Protein AF-A0A4P6DBM5-F1 (afdb_monomer)

pLDDT: mean 76.34, std 21.5, range [40.16, 98.5]

Radius of gyration: 20.83 Å; Cα contacts (8 Å, |Δi|>4): 279; chains: 1; bounding box: 65×44×56 Å

Foldseek 3Di:
DDDPPPPPPPPPPDPFDQFWFKWWKKKKWWFDPDDPDPDDPPDRQIFIKIKTQTPVRWIWIWWFDDDPQATAIDIDRDDPDFPDPVVVVVVVVVVPDPDDDDPDDDDDDDPPPHTGMWMFTFDMDGGTSNQLVVLRVPQPLGGPGDDSPANHGLVSVLSSLVSRHPRSNVRSVCRVVRDTDDPVVVVVSVVVVVVVVVVVVVVVVPPPD

Organism: Rhodnius prolixus (NCBI:txid13249)

Solvent-accessible surface area (backbone atoms only — not comparable to full-atom values): 12749 Å² total; per-residue (Å²): 138,82,81,78,79,78,78,76,66,80,72,75,69,60,98,58,36,82,60,68,38,57,22,44,31,33,43,37,36,31,60,57,93,77,73,91,60,87,88,68,95,79,74,85,57,52,47,37,35,42,36,34,38,32,86,85,71,49,42,41,27,43,32,39,41,83,51,95,64,16,22,41,65,44,78,44,66,54,81,79,88,76,84,68,61,70,71,55,55,55,59,62,61,55,78,76,55,91,82,78,92,74,82,88,75,86,72,83,83,73,82,88,80,64,76,66,72,44,46,23,66,59,55,72,45,77,47,20,64,37,58,54,51,49,40,52,72,66,35,91,57,56,74,37,66,51,30,94,89,74,44,33,25,50,54,38,46,48,51,38,30,45,72,74,32,70,64,48,27,51,38,65,76,42,38,82,79,67,38,71,58,55,69,68,59,56,49,51,66,50,52,57,56,54,59,61,59,54,57,62,64,57,62,70,71,68,77,78,124

Structure (mmCIF, N/CA/C/O backbone):
data_AF-A0A4P6DBM5-F1
#
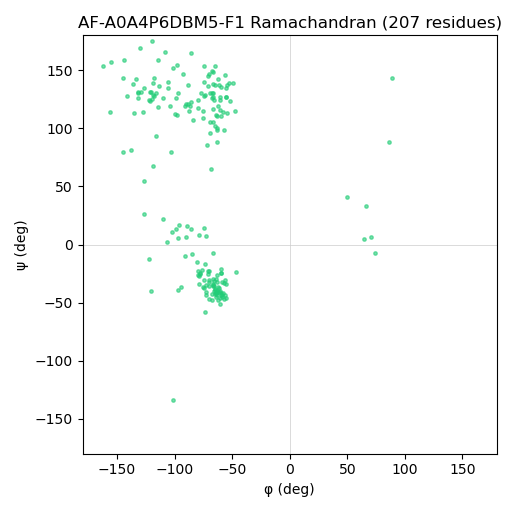_entry.id   AF-A0A4P6DBM5-F1
#
loop_
_atom_site.group_PDB
_atom_site.id
_atom_site.type_symbol
_atom_site.label_atom_id
_atom_site.label_alt_id
_atom_site.label_comp_id
_atom_site.label_asym_id
_atom_site.label_entity_id
_atom_site.label_seq_id
_atom_site.pdbx_PDB_ins_code
_atom_site.Cartn_x
_atom_site.Cartn_y
_atom_site.Cartn_z
_atom_site.occupancy
_atom_site.B_iso_or_equiv
_atom_site.auth_seq_id
_atom_site.auth_comp_id
_atom_site.auth_asym_id
_atom_site.auth_atom_id
_atom_site.pdbx_PDB_model_num
ATOM 1 N N . MET A 1 1 ? -35.515 -12.458 38.613 1.00 41.62 1 MET A N 1
ATOM 2 C CA . MET A 1 1 ? -35.296 -12.748 37.180 1.00 41.62 1 MET A CA 1
ATOM 3 C C . MET A 1 1 ? -34.217 -11.790 36.709 1.00 41.62 1 MET A C 1
ATOM 5 O O . MET A 1 1 ? -34.514 -10.625 36.487 1.00 41.62 1 MET A O 1
ATOM 9 N N . SER A 1 2 ? -32.959 -12.231 36.717 1.00 42.72 2 SER A N 1
ATOM 10 C CA . SER A 1 2 ? -31.818 -11.386 36.351 1.00 42.72 2 SER A CA 1
ATOM 11 C C . SER A 1 2 ? -31.589 -11.470 34.849 1.00 42.72 2 SER A C 1
ATOM 13 O O . SER A 1 2 ? -31.383 -12.556 34.312 1.00 42.72 2 SER A O 1
ATOM 15 N N . SER A 1 3 ? -31.665 -10.315 34.192 1.00 49.78 3 SER A N 1
ATOM 16 C CA . SER A 1 3 ? -31.322 -10.122 32.786 1.00 49.78 3 SER A CA 1
ATOM 17 C C . SER A 1 3 ? -29.831 -10.391 32.604 1.00 49.78 3 SER A C 1
ATOM 19 O O . SER A 1 3 ? -29.002 -9.642 33.119 1.00 49.78 3 SER A O 1
ATOM 21 N N . ALA A 1 4 ? -29.489 -11.472 31.905 1.00 43.19 4 ALA A N 1
ATOM 22 C CA . ALA A 1 4 ? -28.119 -11.731 31.498 1.00 43.19 4 ALA A CA 1
ATOM 23 C C . ALA A 1 4 ? -27.709 -10.664 30.476 1.00 43.19 4 ALA A C 1
ATOM 25 O O . ALA A 1 4 ? -28.313 -10.536 29.411 1.00 43.19 4 ALA A O 1
ATOM 26 N N . SER A 1 5 ? -26.709 -9.871 30.854 1.00 45.72 5 SER A N 1
ATOM 27 C CA . SER A 1 5 ? -26.026 -8.930 29.979 1.00 45.72 5 SER A CA 1
ATOM 28 C C . SER A 1 5 ? -25.448 -9.708 28.800 1.00 45.72 5 SER A C 1
ATOM 30 O O . SER A 1 5 ? -24.592 -10.575 28.978 1.00 45.72 5 SER A O 1
ATOM 32 N N . SER A 1 6 ? -25.969 -9.437 27.605 1.00 46.69 6 SER A N 1
ATOM 33 C CA . SER A 1 6 ? -25.393 -9.897 26.348 1.00 46.69 6 SER A CA 1
ATOM 34 C C . SER A 1 6 ? -24.015 -9.262 26.223 1.00 46.69 6 SER A C 1
ATOM 36 O O . SER A 1 6 ? -23.903 -8.098 25.843 1.00 46.69 6 SER A O 1
ATOM 38 N N . CYS A 1 7 ? -22.971 -10.013 26.566 1.00 40.59 7 CYS A N 1
ATOM 39 C CA . CYS A 1 7 ? -21.601 -9.673 26.220 1.00 40.59 7 CYS A CA 1
ATOM 40 C C . CYS A 1 7 ? -21.530 -9.547 24.694 1.00 40.59 7 CYS A C 1
ATOM 42 O O . CYS A 1 7 ? -21.476 -10.546 23.977 1.00 40.59 7 CYS A O 1
ATOM 44 N N . CYS A 1 8 ? -21.597 -8.312 24.198 1.00 42.78 8 CYS A N 1
ATOM 45 C CA . CYS A 1 8 ? -21.250 -7.969 22.832 1.00 42.78 8 CYS A CA 1
ATOM 46 C C . CYS A 1 8 ? -19.765 -8.276 22.659 1.00 42.78 8 CYS A C 1
ATOM 48 O O . CYS A 1 8 ? -18.919 -7.415 22.878 1.00 42.78 8 CYS A O 1
ATOM 50 N N . PHE A 1 9 ? -19.444 -9.513 22.287 1.00 44.31 9 PHE A N 1
ATOM 51 C CA . PHE A 1 9 ? -18.189 -9.763 21.603 1.00 44.31 9 PHE A CA 1
ATOM 52 C C . PHE A 1 9 ? -18.189 -8.846 20.377 1.00 44.31 9 PHE A C 1
ATOM 54 O O . PHE A 1 9 ? -19.189 -8.860 19.643 1.00 44.31 9 PHE A O 1
ATOM 61 N N . PRO A 1 10 ? -17.151 -8.017 20.164 1.00 46.62 10 PRO A N 1
ATOM 62 C CA . PRO A 1 10 ? -17.015 -7.316 18.903 1.00 46.62 10 PRO A CA 1
ATOM 63 C C . PRO A 1 10 ? -17.064 -8.394 17.828 1.00 46.62 10 PRO A C 1
ATOM 65 O O . PRO A 1 10 ? -16.244 -9.311 17.791 1.00 46.62 10 PRO A O 1
ATOM 68 N N . LYS A 1 11 ? -18.134 -8.363 17.035 1.00 51.28 11 LYS A N 1
ATOM 69 C CA . LYS A 1 11 ? -18.301 -9.256 15.899 1.00 51.28 11 LYS A CA 1
ATOM 70 C C . LYS A 1 11 ? -17.145 -8.883 14.987 1.00 51.28 11 LYS A C 1
ATOM 72 O O . LYS A 1 11 ? -17.220 -7.831 14.359 1.00 51.28 11 LYS A O 1
ATOM 77 N N . VAL A 1 12 ? -16.073 -9.679 15.000 1.00 50.78 12 VAL A N 1
ATOM 78 C CA . VAL A 1 12 ? -14.962 -9.524 14.061 1.00 50.78 12 VAL A CA 1
ATOM 79 C C . VAL A 1 12 ? -15.619 -9.391 12.690 1.00 50.78 12 VAL A C 1
ATOM 81 O O . VAL A 1 12 ? -16.371 -10.302 12.308 1.00 50.78 12 VAL A O 1
ATOM 84 N N . PRO A 1 13 ? -15.493 -8.234 12.018 1.00 54.97 13 PRO A N 1
ATOM 85 C CA . PRO A 1 13 ? -16.189 -8.024 10.767 1.00 54.97 13 PRO A CA 1
ATOM 86 C C . PRO A 1 13 ? -15.808 -9.131 9.790 1.00 54.97 13 PRO A C 1
ATOM 88 O O . PRO A 1 13 ? -14.694 -9.660 9.830 1.00 54.97 13 PRO A O 1
ATOM 91 N N . ILE A 1 14 ? -16.763 -9.524 8.947 1.00 61.91 14 ILE A N 1
ATOM 92 C CA . ILE A 1 14 ? -16.546 -10.553 7.929 1.00 61.91 14 ILE A CA 1
ATOM 93 C C . ILE A 1 14 ? -15.257 -10.215 7.164 1.00 61.91 14 ILE A C 1
ATOM 95 O O . ILE A 1 14 ? -14.986 -9.057 6.871 1.00 61.91 14 ILE A O 1
ATOM 99 N N . GLU A 1 15 ? -14.463 -11.246 6.880 1.00 65.50 15 GLU A N 1
ATOM 100 C CA . GLU A 1 15 ? -13.050 -11.224 6.472 1.00 65.50 15 GLU A CA 1
ATOM 101 C C . GLU A 1 15 ? -12.660 -10.213 5.372 1.00 65.50 15 GLU A C 1
ATOM 103 O O . GLU A 1 15 ? -11.515 -9.755 5.314 1.00 65.50 15 GLU A O 1
ATOM 108 N N . TYR A 1 16 ? -13.620 -9.810 4.552 1.00 66.12 16 TYR A N 1
ATOM 109 C CA . TYR A 1 16 ? -13.569 -8.654 3.672 1.00 66.12 16 TYR A CA 1
ATOM 110 C C . TYR A 1 16 ? -14.974 -8.079 3.631 1.00 66.12 16 TYR A C 1
ATOM 112 O O . TYR A 1 16 ? -15.766 -8.391 2.743 1.00 66.12 16 TYR A O 1
ATOM 120 N N . ASP A 1 17 ? -15.335 -7.324 4.661 1.00 78.19 17 ASP A N 1
ATOM 121 C CA . ASP A 1 17 ? -16.582 -6.590 4.615 1.00 78.19 17 ASP A CA 1
ATOM 122 C C . ASP A 1 17 ? -16.513 -5.531 3.499 1.00 78.19 17 ASP A C 1
ATOM 124 O O . ASP A 1 17 ? -15.440 -5.100 3.056 1.00 78.19 17 ASP A O 1
ATOM 128 N N . GLY A 1 18 ? -17.684 -5.175 2.979 1.00 85.00 18 GLY A N 1
ATOM 129 C CA . GLY A 1 18 ? -17.841 -4.064 2.043 1.00 85.00 18 GLY A CA 1
ATOM 130 C C . GLY A 1 18 ? -18.105 -2.743 2.761 1.00 85.00 18 GLY A C 1
ATOM 131 O O . GLY A 1 18 ? -18.625 -1.818 2.147 1.00 85.00 18 GLY A O 1
ATOM 132 N N . THR A 1 19 ? -17.843 -2.664 4.068 1.00 89.94 19 THR A N 1
ATOM 133 C CA . THR A 1 19 ? -18.168 -1.484 4.864 1.00 89.94 19 THR A CA 1
ATOM 134 C C . THR A 1 19 ? -17.003 -0.510 4.785 1.00 89.94 19 THR A C 1
ATOM 136 O O . THR A 1 19 ? -15.908 -0.799 5.272 1.00 89.94 19 THR A O 1
ATOM 139 N N . GLY A 1 20 ? -17.244 0.654 4.183 1.00 92.75 20 GLY A N 1
ATOM 140 C CA . GLY A 1 20 ? -16.298 1.766 4.199 1.00 92.75 20 GLY A CA 1
ATOM 141 C C . GLY A 1 20 ? -16.032 2.219 5.632 1.00 92.75 20 GLY A C 1
ATOM 142 O O . GLY A 1 20 ? -16.966 2.437 6.406 1.00 92.75 20 GLY A O 1
ATOM 143 N N . ARG A 1 21 ? -14.756 2.290 6.008 1.00 94.31 21 ARG A N 1
ATOM 144 C CA . ARG A 1 21 ? -14.300 2.717 7.334 1.00 94.31 21 ARG A CA 1
ATOM 145 C C . ARG A 1 21 ? -13.014 3.509 7.191 1.00 94.31 21 ARG A C 1
ATOM 147 O O . ARG A 1 21 ? -12.311 3.394 6.189 1.00 94.31 21 ARG A O 1
ATOM 154 N N . ASN A 1 22 ? -12.701 4.327 8.185 1.00 96.62 22 ASN A N 1
ATOM 155 C CA . ASN A 1 22 ? -11.468 5.096 8.153 1.00 96.62 22 ASN A CA 1
ATOM 156 C C . ASN A 1 22 ? -10.257 4.155 8.261 1.00 96.62 22 ASN A C 1
ATOM 158 O O . ASN A 1 22 ? -10.171 3.338 9.181 1.00 96.62 22 ASN A O 1
ATOM 162 N N . ALA A 1 23 ? -9.338 4.275 7.308 1.00 97.25 23 ALA A N 1
ATOM 163 C CA . ALA A 1 23 ? -8.057 3.597 7.315 1.00 97.25 23 ALA A CA 1
ATOM 164 C C . ALA A 1 23 ? -6.921 4.619 7.250 1.00 97.25 23 ALA A C 1
ATOM 166 O O . ALA A 1 23 ? -6.836 5.427 6.320 1.00 97.25 23 ALA A O 1
ATOM 167 N N . GLN A 1 24 ? -6.010 4.558 8.217 1.00 97.88 24 GLN A N 1
ATOM 168 C CA . GLN A 1 24 ? -4.758 5.299 8.184 1.00 97.88 24 GLN A CA 1
ATOM 169 C C . GLN A 1 24 ? -3.761 4.574 7.279 1.00 97.88 24 GLN A C 1
ATOM 171 O O . GLN A 1 24 ? -3.434 3.407 7.501 1.00 97.88 24 GLN A O 1
ATOM 176 N N . PHE A 1 25 ? -3.230 5.282 6.282 1.00 97.88 25 PHE A N 1
ATOM 177 C CA . PHE A 1 25 ? -2.223 4.728 5.383 1.00 97.88 25 PHE A CA 1
ATOM 178 C C . PHE A 1 25 ? -0.799 5.022 5.843 1.00 97.88 25 PHE A C 1
ATOM 180 O O . PHE A 1 25 ? -0.498 6.105 6.358 1.00 97.88 25 PHE A O 1
ATOM 187 N N . TYR A 1 26 ? 0.083 4.067 5.564 1.00 97.12 26 TYR A N 1
ATOM 188 C CA . TYR A 1 26 ? 1.521 4.130 5.776 1.00 97.12 26 TYR A CA 1
ATOM 189 C C . TYR A 1 26 ? 2.256 3.622 4.533 1.00 97.12 26 TYR A C 1
ATOM 191 O O . TYR A 1 26 ? 1.840 2.645 3.907 1.00 97.12 26 TYR A O 1
ATOM 199 N N . LEU A 1 27 ? 3.379 4.256 4.195 1.00 96.94 27 LEU A N 1
ATOM 200 C CA . LEU A 1 27 ? 4.311 3.771 3.181 1.00 96.94 27 LEU A CA 1
ATOM 201 C C . LEU A 1 27 ? 5.537 3.177 3.864 1.00 96.94 27 LEU A C 1
ATOM 203 O O . LEU A 1 27 ? 6.278 3.873 4.558 1.00 96.94 27 LEU A O 1
ATOM 207 N N . TYR A 1 28 ? 5.768 1.896 3.625 1.00 94.62 28 TYR A N 1
ATOM 208 C CA . TYR A 1 28 ? 6.967 1.189 4.042 1.00 94.62 28 TYR A CA 1
ATOM 209 C C . TYR A 1 28 ? 7.935 1.157 2.867 1.00 94.62 28 TYR A C 1
ATOM 211 O O . TYR A 1 28 ? 7.563 0.794 1.750 1.00 94.62 28 TYR A O 1
ATOM 219 N N . THR A 1 29 ? 9.185 1.540 3.109 1.00 92.75 29 THR A N 1
ATOM 220 C CA . THR A 1 29 ? 10.232 1.516 2.085 1.00 92.75 29 THR A CA 1
ATOM 221 C C . THR A 1 29 ? 11.441 0.740 2.583 1.00 92.75 29 THR A C 1
ATOM 223 O O . THR A 1 29 ? 11.898 0.936 3.709 1.00 92.75 29 THR A O 1
ATOM 226 N N . LYS A 1 30 ? 11.977 -0.141 1.740 1.00 89.12 30 LYS A N 1
ATOM 227 C CA . LYS A 1 30 ? 13.164 -0.947 2.040 1.00 89.12 30 LYS A CA 1
ATOM 228 C C . LYS A 1 30 ? 14.145 -0.878 0.869 1.00 89.12 30 LYS A C 1
ATOM 230 O O . LYS A 1 30 ? 13.735 -1.173 -0.249 1.00 89.12 30 LYS A O 1
ATOM 235 N N . PRO A 1 31 ? 15.416 -0.507 1.081 1.00 85.56 31 PRO A N 1
ATOM 236 C CA . PRO A 1 31 ? 16.423 -0.573 0.024 1.00 85.56 31 PRO A CA 1
ATOM 237 C C . PRO A 1 31 ? 16.528 -1.970 -0.608 1.00 85.56 31 PRO A C 1
ATOM 239 O O . PRO A 1 31 ? 16.520 -2.982 0.101 1.00 85.56 31 PRO A O 1
ATOM 242 N N . VAL A 1 32 ? 16.644 -2.041 -1.937 1.00 81.94 32 VAL A N 1
ATOM 243 C CA . VAL A 1 32 ? 16.848 -3.303 -2.663 1.00 81.94 32 VAL A CA 1
ATOM 244 C 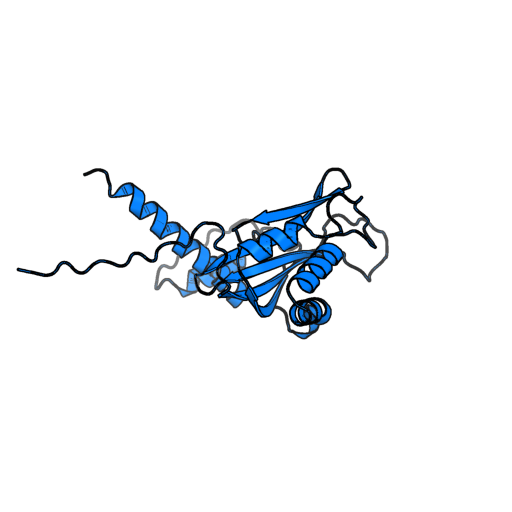C . VAL A 1 32 ? 18.338 -3.648 -2.657 1.00 81.94 32 VAL A C 1
ATOM 246 O O . VAL A 1 32 ? 19.144 -3.050 -3.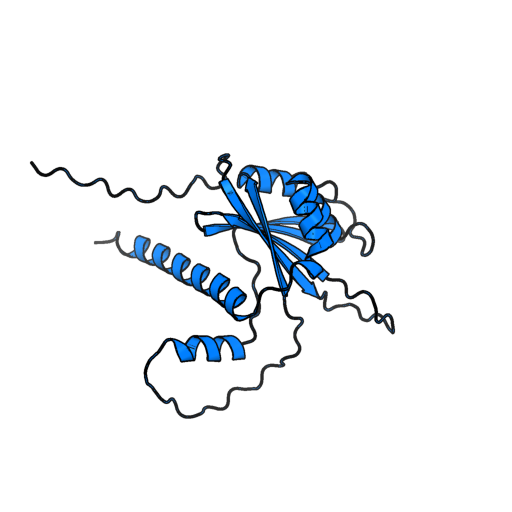360 1.00 81.94 32 VAL A O 1
ATOM 249 N N . GLN A 1 33 ? 18.707 -4.650 -1.862 1.00 65.06 33 GLN A N 1
ATOM 250 C CA . GLN A 1 33 ? 20.087 -4.936 -1.449 1.00 65.06 33 GLN A CA 1
ATOM 251 C C . GLN A 1 33 ? 21.007 -5.568 -2.521 1.00 65.06 33 GLN A C 1
ATOM 253 O O . GLN A 1 33 ? 22.067 -6.082 -2.186 1.00 65.06 33 GLN A O 1
ATOM 258 N N . ASN A 1 34 ? 20.628 -5.560 -3.801 1.00 54.41 34 ASN A N 1
ATOM 259 C CA . ASN A 1 34 ? 21.262 -6.388 -4.842 1.00 54.41 34 ASN A CA 1
ATOM 260 C C . ASN A 1 34 ? 21.754 -5.619 -6.069 1.00 54.41 34 ASN A C 1
ATOM 262 O O . ASN A 1 34 ? 21.863 -6.160 -7.170 1.00 54.41 34 ASN A O 1
ATOM 266 N N . VAL A 1 35 ? 22.069 -4.344 -5.899 1.00 51.16 35 VAL A N 1
ATOM 267 C CA . VAL A 1 35 ? 22.549 -3.527 -7.002 1.00 51.16 35 VAL A CA 1
ATOM 268 C C . VAL A 1 35 ? 24.063 -3.368 -6.870 1.00 51.16 35 VAL A C 1
ATOM 270 O O . VAL A 1 35 ? 24.560 -2.350 -6.409 1.00 51.16 35 VAL A O 1
ATOM 273 N N . VAL A 1 36 ? 24.813 -4.395 -7.297 1.00 46.84 36 VAL A N 1
ATOM 274 C CA . VAL A 1 36 ? 26.229 -4.251 -7.695 1.00 46.84 36 VAL A CA 1
ATOM 275 C C . VAL A 1 36 ? 26.254 -3.424 -8.988 1.00 46.84 36 VAL A C 1
ATOM 277 O O . VAL A 1 36 ? 26.544 -3.928 -10.068 1.00 46.84 36 VAL A O 1
ATOM 280 N N . LEU A 1 37 ? 25.837 -2.161 -8.917 1.00 47.88 37 LEU A N 1
ATOM 281 C CA . LEU A 1 37 ? 26.096 -1.191 -9.970 1.00 47.88 37 LEU A CA 1
ATOM 282 C C . LEU A 1 37 ? 27.310 -0.405 -9.515 1.00 47.88 37 LEU A C 1
ATOM 284 O O . LEU A 1 37 ? 27.259 0.339 -8.539 1.00 47.88 37 LEU A O 1
ATOM 288 N N . GLY A 1 38 ? 28.418 -0.598 -10.224 1.00 48.91 38 GLY A N 1
ATOM 289 C CA . GLY A 1 38 ? 29.532 0.324 -10.129 1.00 48.91 38 GLY A CA 1
ATOM 290 C C . GLY A 1 38 ? 29.030 1.751 -10.364 1.00 48.91 38 GLY A C 1
ATOM 291 O O . GLY A 1 38 ? 28.447 2.044 -11.404 1.00 48.91 38 GLY A O 1
ATOM 292 N N . HIS A 1 39 ? 29.283 2.618 -9.388 1.00 46.47 39 HIS A N 1
ATOM 293 C CA . HIS A 1 39 ? 29.448 4.063 -9.563 1.00 46.47 39 HIS A CA 1
ATOM 294 C C . HIS A 1 39 ? 28.238 4.904 -10.014 1.00 46.47 39 HIS A C 1
ATOM 296 O O . HIS A 1 39 ? 28.434 5.928 -10.665 1.00 46.47 39 HIS A O 1
ATOM 302 N N . SER A 1 40 ? 27.002 4.559 -9.638 1.00 49.12 40 SER A N 1
ATOM 303 C CA . SER A 1 40 ? 25.887 5.520 -9.716 1.00 49.12 40 SER A CA 1
ATOM 304 C C . SER A 1 40 ? 25.352 5.826 -8.320 1.00 49.12 40 SER A C 1
ATOM 306 O O . SER A 1 40 ? 24.509 5.109 -7.791 1.00 49.12 40 SER A O 1
ATOM 308 N N . ASP A 1 41 ? 25.868 6.896 -7.722 1.00 48.84 41 ASP A N 1
ATOM 309 C CA . ASP A 1 41 ? 25.601 7.296 -6.335 1.00 48.84 41 ASP A CA 1
ATOM 310 C C . ASP A 1 41 ? 24.193 7.879 -6.082 1.00 48.84 41 ASP A C 1
ATOM 312 O O . ASP A 1 41 ? 23.952 8.380 -4.989 1.00 48.84 41 ASP A O 1
ATOM 316 N N . ASN A 1 42 ? 23.248 7.859 -7.037 1.00 51.16 42 ASN A N 1
ATOM 317 C CA . ASN A 1 42 ? 22.084 8.758 -6.941 1.00 51.16 42 ASN A CA 1
ATOM 318 C C . ASN A 1 42 ? 20.672 8.160 -6.929 1.00 51.16 42 ASN A C 1
ATOM 320 O O . ASN A 1 42 ? 19.755 8.892 -6.562 1.00 51.16 42 ASN A O 1
ATOM 324 N N . GLU A 1 43 ? 20.441 6.882 -7.238 1.00 56.34 43 GLU A N 1
ATOM 325 C CA . GLU A 1 43 ? 19.079 6.320 -7.167 1.00 56.34 43 GLU A CA 1
ATOM 326 C C . GLU A 1 43 ? 19.074 4.926 -6.538 1.00 56.34 43 GLU A C 1
ATOM 328 O O . GLU A 1 43 ? 19.049 3.894 -7.209 1.00 56.34 43 GLU A O 1
ATOM 333 N N . GLU A 1 44 ? 19.105 4.895 -5.204 1.00 68.50 44 GLU A N 1
ATOM 334 C CA . GLU A 1 44 ? 18.869 3.670 -4.445 1.00 68.50 44 GLU A CA 1
ATOM 335 C C . GLU A 1 44 ? 17.428 3.203 -4.713 1.00 68.50 44 GLU A C 1
ATOM 337 O O . GLU A 1 44 ? 16.453 3.857 -4.337 1.00 68.50 44 GLU A O 1
ATOM 342 N N . MET A 1 45 ? 17.275 2.090 -5.434 1.00 78.88 45 MET A N 1
ATOM 343 C CA . MET A 1 45 ? 15.964 1.503 -5.694 1.00 78.88 45 MET A CA 1
ATOM 344 C C . MET A 1 45 ? 15.372 1.016 -4.369 1.00 78.88 45 MET A C 1
ATOM 346 O O . MET A 1 45 ? 15.972 0.191 -3.674 1.00 78.88 45 MET A O 1
ATOM 350 N N . HIS A 1 46 ? 14.176 1.494 -4.034 1.00 87.56 46 HIS A N 1
ATOM 351 C CA . HIS A 1 46 ? 13.454 1.053 -2.848 1.00 87.56 46 HIS A CA 1
ATOM 352 C C . HIS A 1 46 ? 12.304 0.137 -3.240 1.00 87.56 46 HIS A C 1
ATOM 354 O O . HIS A 1 46 ? 11.507 0.447 -4.122 1.00 87.56 46 HIS A O 1
ATOM 360 N N . HIS A 1 47 ? 12.179 -0.961 -2.512 1.00 91.81 47 HIS A N 1
ATOM 361 C CA . HIS A 1 47 ? 10.961 -1.732 -2.467 1.00 91.81 47 HIS A CA 1
ATOM 362 C C . HIS A 1 47 ? 9.909 -0.981 -1.642 1.00 91.81 47 HIS A C 1
ATOM 364 O O . HIS A 1 47 ? 10.217 -0.523 -0.538 1.00 91.81 47 HIS A O 1
ATOM 370 N N . TRP A 1 48 ? 8.708 -0.801 -2.196 1.00 95.50 48 TRP A N 1
ATOM 371 C CA . TRP A 1 48 ? 7.608 -0.061 -1.571 1.00 95.50 48 TRP A CA 1
ATOM 372 C C . TRP A 1 48 ? 6.454 -0.992 -1.227 1.00 95.50 48 TRP A C 1
ATOM 374 O O . TRP A 1 48 ? 6.032 -1.791 -2.061 1.00 95.50 48 TRP A O 1
ATOM 384 N N . VAL A 1 49 ? 5.906 -0.801 -0.030 1.00 96.19 49 VAL A N 1
ATOM 385 C CA . VAL A 1 49 ? 4.722 -1.504 0.463 1.00 96.19 49 VAL A CA 1
ATOM 386 C C . VAL A 1 49 ? 3.746 -0.486 1.040 1.00 96.19 49 VAL A C 1
ATOM 388 O O . VAL A 1 49 ? 4.132 0.364 1.847 1.00 96.19 49 VAL A O 1
ATOM 391 N N . LEU A 1 50 ? 2.484 -0.559 0.625 1.00 97.94 50 LEU A N 1
ATOM 392 C CA . LEU A 1 50 ? 1.418 0.303 1.123 1.00 97.94 50 LEU A CA 1
ATOM 393 C C . LEU A 1 50 ? 0.621 -0.453 2.187 1.00 97.94 50 LEU A C 1
ATOM 395 O O . LEU A 1 50 ? 0.146 -1.559 1.941 1.00 97.94 50 LEU A O 1
ATOM 399 N N . VAL A 1 51 ? 0.477 0.134 3.370 1.00 97.38 51 VAL A N 1
ATOM 400 C CA . VAL A 1 51 ? -0.213 -0.489 4.506 1.00 97.38 51 VAL A CA 1
ATOM 401 C C . VAL A 1 51 ? -1.372 0.396 4.935 1.00 97.38 51 VAL A C 1
ATOM 403 O O . VAL A 1 51 ? -1.190 1.597 5.113 1.00 97.38 51 VAL A O 1
ATOM 406 N N . ALA A 1 52 ? -2.545 -0.203 5.102 1.00 97.19 52 ALA A N 1
ATOM 407 C CA . ALA A 1 52 ? -3.742 0.411 5.654 1.00 97.19 52 ALA A CA 1
ATOM 408 C C . ALA A 1 52 ? -4.030 -0.199 7.032 1.00 97.19 52 ALA A C 1
ATOM 410 O O . ALA A 1 52 ? -4.120 -1.422 7.152 1.00 97.19 52 ALA A O 1
ATOM 411 N N . GLU A 1 53 ? -4.170 0.643 8.052 1.00 95.38 53 GLU A N 1
ATOM 412 C CA . GLU A 1 53 ? -4.564 0.266 9.413 1.00 95.38 53 GLU A CA 1
ATOM 413 C C . GLU A 1 53 ? -5.924 0.899 9.718 1.00 95.38 53 GLU A C 1
ATOM 415 O O . GLU A 1 53 ? -6.080 2.119 9.644 1.00 95.38 53 GLU A O 1
ATOM 420 N N . PHE A 1 54 ? -6.920 0.058 9.977 1.00 94.19 54 PHE A N 1
ATOM 421 C CA . PHE A 1 54 ? -8.302 0.463 10.216 1.00 94.19 54 PHE A CA 1
ATOM 422 C C . PHE A 1 54 ? -8.529 0.821 11.690 1.00 94.19 54 PHE A C 1
ATOM 424 O O . PHE A 1 54 ? -7.740 0.461 12.559 1.00 94.19 54 PHE A O 1
ATOM 431 N N . GLU A 1 55 ? -9.637 1.503 11.986 1.00 92.00 55 GLU A N 1
ATOM 432 C CA . GLU A 1 55 ? -10.030 1.853 13.365 1.00 92.00 55 GLU A CA 1
ATOM 433 C C . GLU A 1 55 ? -10.233 0.638 14.285 1.00 92.00 55 GLU A C 1
ATOM 435 O O . GLU A 1 55 ? -10.109 0.765 15.498 1.00 92.00 55 GLU A O 1
ATOM 440 N N . ASP A 1 56 ? -10.533 -0.535 13.720 1.00 89.25 56 ASP A N 1
ATOM 441 C CA . ASP A 1 56 ? -10.619 -1.805 14.453 1.00 89.25 56 ASP A CA 1
ATOM 442 C C . ASP A 1 56 ? -9.261 -2.510 14.596 1.00 89.25 56 ASP A C 1
ATOM 444 O O . ASP A 1 56 ? -9.216 -3.697 14.907 1.00 89.25 56 ASP A O 1
ATOM 448 N N . GLU A 1 57 ? -8.171 -1.794 14.311 1.00 89.31 57 GLU A N 1
ATOM 449 C CA . GLU A 1 57 ? -6.781 -2.260 14.349 1.00 89.31 57 GLU A CA 1
ATOM 450 C C . GLU A 1 57 ? -6.463 -3.365 13.330 1.00 89.31 57 GLU A C 1
ATOM 452 O O . GLU A 1 57 ? -5.340 -3.878 13.274 1.00 89.31 57 GLU A O 1
ATOM 457 N N . SER A 1 58 ? -7.418 -3.718 12.463 1.00 89.81 58 SER A N 1
ATOM 458 C CA . SER A 1 58 ? -7.154 -4.644 11.376 1.00 89.81 58 SER A CA 1
ATOM 459 C C . SER A 1 58 ? -6.247 -3.994 10.331 1.00 89.81 58 SER A C 1
ATOM 461 O O . SER A 1 58 ? -6.287 -2.788 10.079 1.00 89.81 58 SER A O 1
ATOM 463 N N . VAL A 1 59 ? -5.397 -4.807 9.706 1.00 92.31 59 VAL A N 1
ATOM 464 C CA . VAL A 1 59 ? -4.385 -4.334 8.756 1.00 92.31 59 VAL A CA 1
ATOM 465 C C . VAL A 1 59 ? -4.640 -4.928 7.384 1.00 92.31 59 VAL A C 1
ATOM 467 O O . VAL A 1 59 ? -5.040 -6.087 7.262 1.00 92.31 59 VAL A O 1
ATOM 470 N N . ARG A 1 60 ? -4.400 -4.147 6.332 1.00 95.19 60 ARG A N 1
ATOM 471 C CA . ARG A 1 60 ? -4.286 -4.642 4.959 1.00 95.19 60 ARG A CA 1
ATOM 472 C C . ARG A 1 60 ? -3.008 -4.116 4.329 1.00 95.19 60 ARG A C 1
ATOM 474 O O . ARG A 1 60 ? -2.732 -2.920 4.362 1.00 95.19 60 ARG A O 1
ATOM 481 N N . THR A 1 61 ? -2.250 -5.017 3.729 1.00 96.31 61 THR A N 1
ATOM 482 C CA . THR A 1 61 ? -0.957 -4.715 3.121 1.00 96.31 61 THR A CA 1
ATOM 483 C C . THR A 1 61 ? -1.020 -5.010 1.635 1.00 96.31 61 THR A C 1
ATOM 485 O O . THR A 1 61 ? -1.458 -6.086 1.240 1.00 96.31 61 THR A O 1
ATOM 488 N N . LEU A 1 62 ? -0.625 -4.028 0.825 1.00 97.62 62 LEU A N 1
ATOM 489 C CA . LEU A 1 62 ? -0.642 -4.056 -0.631 1.00 97.62 62 LEU A CA 1
ATOM 490 C C . LEU A 1 62 ? 0.788 -3.876 -1.146 1.00 97.62 62 LEU A C 1
ATOM 492 O O . LEU A 1 62 ? 1.452 -2.881 -0.843 1.00 97.62 62 LEU A O 1
ATOM 496 N N . GLU A 1 63 ? 1.242 -4.811 -1.971 1.00 95.75 63 GLU A N 1
ATOM 497 C CA . GLU A 1 63 ? 2.604 -4.826 -2.499 1.00 95.75 63 GLU A CA 1
ATOM 498 C C . GLU A 1 63 ? 2.632 -5.352 -3.937 1.00 95.75 63 GLU A C 1
ATOM 500 O O . GLU A 1 63 ? 1.906 -6.278 -4.293 1.00 95.75 63 GLU A O 1
ATOM 505 N N . GLY A 1 64 ? 3.502 -4.777 -4.769 1.00 95.44 64 GLY A N 1
ATOM 506 C CA . GLY A 1 64 ? 3.870 -5.352 -6.061 1.00 95.44 64 GLY A CA 1
ATOM 507 C C . GLY A 1 64 ? 5.212 -6.070 -5.946 1.00 95.44 64 GLY A C 1
ATOM 508 O O . GLY A 1 64 ? 6.241 -5.413 -5.780 1.00 95.44 64 GLY A O 1
ATOM 509 N N . THR A 1 65 ? 5.221 -7.397 -6.067 1.00 93.38 65 THR A N 1
ATOM 510 C CA . THR A 1 65 ? 6.441 -8.223 -5.989 1.00 93.38 65 THR A CA 1
ATOM 511 C C . THR A 1 65 ? 6.933 -8.650 -7.361 1.00 93.38 65 THR A C 1
ATOM 513 O O . THR A 1 65 ? 6.147 -8.796 -8.294 1.00 93.38 65 THR A O 1
ATOM 516 N N . GLN A 1 66 ? 8.241 -8.876 -7.495 1.00 93.12 66 GLN A N 1
ATOM 517 C CA . GLN A 1 66 ? 8.787 -9.554 -8.666 1.00 93.12 66 GLN A CA 1
ATOM 518 C C . GLN A 1 66 ? 8.728 -11.071 -8.450 1.00 93.12 66 GLN A C 1
ATOM 520 O O . GLN A 1 66 ? 9.328 -11.583 -7.508 1.00 93.12 66 GLN A O 1
ATOM 525 N N . SER A 1 67 ? 8.066 -11.788 -9.353 1.00 93.25 67 SER A N 1
ATOM 526 C CA . SER A 1 67 ? 8.034 -13.252 -9.394 1.00 93.25 67 SER A CA 1
ATOM 527 C C . SER A 1 67 ? 8.094 -13.709 -10.849 1.00 93.25 67 SER A C 1
ATOM 529 O O . SER A 1 67 ? 7.363 -13.188 -11.689 1.00 93.25 67 SER A O 1
ATOM 531 N N . ASP A 1 68 ? 9.032 -14.604 -11.171 1.00 94.50 68 ASP A N 1
ATOM 532 C CA . ASP A 1 68 ? 9.268 -15.119 -12.529 1.00 94.50 68 ASP A CA 1
ATOM 533 C C . ASP A 1 68 ? 9.395 -14.025 -13.603 1.00 94.50 68 ASP A C 1
ATOM 535 O O . ASP A 1 68 ? 8.857 -14.112 -14.705 1.00 94.50 68 ASP A O 1
ATOM 539 N N . GLY A 1 69 ? 10.097 -12.941 -13.257 1.00 92.19 69 GLY A N 1
ATOM 540 C CA . GLY A 1 69 ? 10.287 -11.797 -14.150 1.00 92.19 69 GLY A CA 1
ATOM 541 C C . GLY A 1 69 ? 9.028 -10.956 -14.377 1.00 92.19 69 GLY A C 1
ATOM 542 O O . GLY A 1 69 ? 9.074 -10.026 -15.172 1.00 92.19 69 GLY A O 1
ATOM 543 N N . LYS A 1 70 ? 7.929 -11.232 -13.674 1.00 95.19 70 LYS A N 1
ATOM 544 C CA . LYS A 1 70 ? 6.662 -10.501 -13.745 1.00 95.19 70 LYS A CA 1
ATOM 545 C C . LYS A 1 70 ? 6.351 -9.801 -12.437 1.00 95.19 70 LYS A C 1
ATOM 547 O O . LYS A 1 70 ? 6.867 -10.154 -11.379 1.00 95.19 70 LYS A O 1
ATOM 552 N N . LEU A 1 71 ? 5.492 -8.797 -12.522 1.00 94.12 71 LEU A N 1
ATOM 553 C CA . LEU A 1 71 ? 4.983 -8.089 -11.360 1.00 94.12 71 LEU A CA 1
ATOM 554 C C . LEU A 1 71 ? 3.688 -8.747 -10.867 1.00 94.12 71 LEU A C 1
ATOM 556 O O . LEU A 1 71 ? 2.702 -8.823 -11.605 1.00 94.12 71 LEU A O 1
ATOM 560 N N . VAL A 1 72 ? 3.699 -9.236 -9.630 1.00 95.62 72 VAL A N 1
ATOM 561 C CA . VAL A 1 72 ? 2.599 -9.990 -9.017 1.00 95.62 72 VAL A CA 1
ATOM 562 C C . VAL A 1 72 ? 2.082 -9.235 -7.791 1.00 95.62 72 VAL A C 1
ATOM 564 O O . VAL A 1 72 ? 2.887 -8.855 -6.932 1.00 95.62 72 VAL A O 1
ATOM 567 N N . PRO A 1 73 ? 0.761 -9.002 -7.690 1.00 97.06 73 PRO A N 1
ATOM 568 C CA . PRO A 1 73 ? 0.186 -8.349 -6.528 1.00 97.06 73 PRO A CA 1
ATOM 569 C C . PRO A 1 73 ? 0.234 -9.287 -5.319 1.00 97.06 73 PRO A C 1
ATOM 571 O O . PRO A 1 73 ? -0.120 -10.463 -5.408 1.00 97.06 73 PRO A O 1
ATOM 574 N N . VAL A 1 74 ? 0.620 -8.742 -4.175 1.00 95.31 74 VAL A N 1
ATOM 575 C CA . VAL A 1 74 ? 0.533 -9.388 -2.869 1.00 95.31 74 VAL A CA 1
ATOM 576 C C . VAL A 1 74 ? -0.423 -8.574 -2.013 1.00 95.31 74 VAL A C 1
ATOM 578 O O . VAL A 1 74 ? -0.330 -7.348 -1.933 1.00 95.31 74 VAL A O 1
ATOM 581 N N . PHE A 1 75 ? -1.372 -9.280 -1.404 1.00 94.50 75 PHE A N 1
ATOM 582 C CA . PHE A 1 75 ? -2.370 -8.699 -0.523 1.00 94.50 75 PHE A CA 1
ATOM 583 C C . PHE A 1 75 ? -2.514 -9.554 0.729 1.00 94.50 75 PHE A C 1
ATOM 585 O O . PHE A 1 75 ? -2.965 -10.699 0.653 1.00 94.50 75 PHE A O 1
ATOM 592 N N . THR A 1 76 ? -2.118 -9.011 1.875 1.00 92.94 76 THR A N 1
ATOM 593 C CA . THR A 1 76 ? -2.093 -9.738 3.152 1.00 92.94 76 THR A CA 1
ATOM 594 C C . THR A 1 76 ? -2.792 -8.946 4.253 1.00 92.94 76 THR A C 1
ATOM 596 O O . THR A 1 76 ? -3.147 -7.776 4.086 1.00 92.94 76 THR A O 1
ATOM 599 N N . LYS A 1 77 ? -3.026 -9.609 5.389 1.00 91.69 77 LYS A N 1
ATOM 600 C CA . LYS A 1 77 ? -3.615 -9.008 6.597 1.00 91.69 77 LYS A CA 1
ATOM 601 C C . LYS A 1 77 ? -2.573 -8.705 7.675 1.00 91.69 77 LYS A C 1
ATOM 603 O O . LYS A 1 77 ? -2.922 -8.442 8.819 1.00 91.69 77 LYS A O 1
ATOM 608 N N . GLU A 1 78 ? -1.300 -8.799 7.318 1.00 89.25 78 GLU A N 1
ATOM 609 C CA . GLU A 1 78 ? -0.179 -8.733 8.247 1.00 89.25 78 GLU A CA 1
ATOM 610 C C . GLU A 1 78 ? 0.706 -7.548 7.887 1.00 89.25 78 GLU A C 1
ATOM 612 O O . GLU A 1 78 ? 0.984 -7.318 6.709 1.00 89.25 78 GLU A O 1
ATOM 617 N N . LYS A 1 79 ? 1.183 -6.816 8.902 1.00 88.12 79 LYS A N 1
ATOM 618 C CA . LYS A 1 79 ? 2.181 -5.762 8.693 1.00 88.12 79 LYS A CA 1
ATOM 619 C C . LYS A 1 79 ? 3.466 -6.395 8.124 1.00 88.12 79 LYS A C 1
ATOM 621 O O . LYS A 1 79 ? 3.843 -7.486 8.557 1.00 88.12 79 LYS A O 1
ATOM 626 N N . PRO A 1 80 ? 4.177 -5.725 7.196 1.00 86.94 80 PRO A N 1
ATOM 627 C CA . PRO A 1 80 ? 5.456 -6.221 6.692 1.00 86.94 80 PRO A CA 1
ATOM 628 C C . PRO A 1 80 ? 6.430 -6.464 7.843 1.00 86.94 80 PRO A C 1
ATOM 630 O O . PRO A 1 80 ? 6.583 -5.598 8.694 1.00 86.94 80 PRO A O 1
ATOM 633 N N . ALA A 1 81 ? 7.135 -7.593 7.878 1.00 79.56 81 ALA A N 1
ATOM 634 C CA . ALA A 1 81 ? 8.086 -7.843 8.959 1.00 79.56 81 ALA A CA 1
ATOM 635 C C . ALA A 1 81 ? 9.176 -6.748 9.003 1.00 79.56 81 ALA A C 1
ATOM 637 O O . ALA A 1 81 ? 10.039 -6.679 8.121 1.00 79.56 81 ALA A O 1
ATOM 638 N N . ILE A 1 82 ? 9.166 -5.892 10.034 1.00 70.19 82 ILE A N 1
ATOM 639 C CA . ILE A 1 82 ? 10.309 -5.024 10.329 1.00 70.19 82 ILE A CA 1
ATOM 640 C C . ILE A 1 82 ? 11.345 -5.859 11.059 1.00 70.19 82 ILE A C 1
ATOM 642 O O . ILE A 1 82 ? 11.138 -6.303 12.186 1.00 70.19 82 ILE A O 1
ATOM 646 N N . VAL A 1 83 ? 12.511 -6.004 10.436 1.00 58.72 83 VAL A N 1
ATOM 647 C CA . VAL A 1 83 ? 13.719 -6.397 11.158 1.00 58.72 83 VAL A CA 1
ATOM 648 C C . VAL A 1 83 ? 14.146 -5.192 11.994 1.00 58.72 83 VAL A C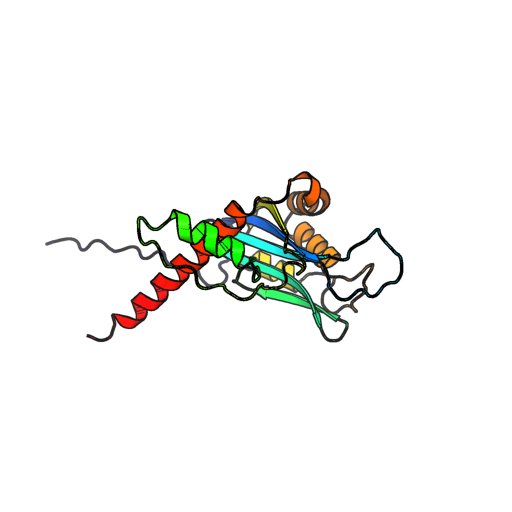 1
ATOM 650 O O . VAL A 1 83 ? 14.913 -4.342 11.541 1.00 58.72 83 VAL A O 1
ATOM 653 N N . LEU A 1 84 ? 13.574 -5.064 13.193 1.00 57.50 84 LEU A N 1
ATOM 654 C CA . LEU A 1 84 ? 14.037 -4.091 14.175 1.00 57.50 84 LEU A CA 1
ATOM 655 C C . LEU A 1 84 ? 15.410 -4.562 14.662 1.00 57.50 84 LEU A C 1
ATOM 657 O O . LEU A 1 84 ? 15.590 -5.726 15.021 1.00 57.50 84 LEU A O 1
ATOM 661 N N . ASP A 1 85 ? 16.388 -3.657 14.655 1.00 55.25 85 ASP A N 1
ATOM 662 C CA . ASP A 1 85 ? 17.714 -3.924 15.213 1.00 55.25 85 ASP A CA 1
ATOM 663 C C . ASP A 1 85 ? 17.546 -4.374 16.678 1.00 55.25 85 ASP A C 1
ATOM 665 O O . ASP A 1 85 ? 16.875 -3.710 17.474 1.00 55.25 85 ASP A O 1
ATOM 669 N N . SER A 1 86 ? 18.123 -5.520 17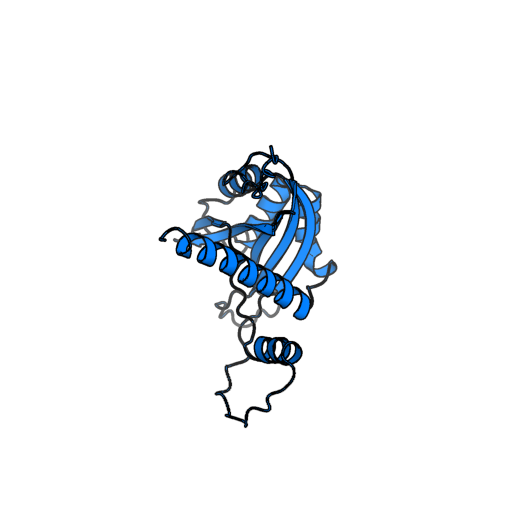.042 1.00 49.84 86 SER A N 1
ATOM 670 C CA . SER A 1 86 ? 17.921 -6.177 18.343 1.00 49.84 86 SER A CA 1
ATOM 671 C C . SER A 1 86 ? 18.332 -5.304 19.536 1.00 49.84 86 SER A C 1
ATOM 673 O O . SER A 1 86 ? 17.836 -5.486 20.650 1.00 49.84 86 SER A O 1
ATOM 675 N N . LYS A 1 87 ? 19.183 -4.293 19.311 1.00 51.47 87 LYS A N 1
ATOM 676 C CA . LYS A 1 87 ? 19.539 -3.288 20.326 1.00 51.47 87 LYS A CA 1
ATOM 677 C C . LYS A 1 87 ? 18.370 -2.377 20.717 1.00 51.47 87 LYS A C 1
ATOM 679 O O . LYS A 1 87 ? 18.319 -1.926 21.858 1.00 51.47 87 LYS A O 1
ATOM 684 N N . VAL A 1 88 ? 17.431 -2.134 19.805 1.00 53.00 88 VAL A N 1
ATOM 685 C CA . VAL A 1 88 ? 16.247 -1.285 20.027 1.00 53.00 88 VAL A CA 1
ATOM 686 C C . VAL A 1 88 ? 15.255 -2.004 20.933 1.00 53.00 88 VAL A C 1
ATOM 688 O O . VAL A 1 88 ? 14.787 -1.427 21.911 1.00 53.00 88 VAL A O 1
ATOM 691 N N . TYR A 1 89 ? 15.029 -3.297 20.681 1.00 50.69 89 TYR A N 1
ATOM 692 C CA . TYR A 1 89 ? 14.217 -4.148 21.552 1.00 50.69 89 TYR A CA 1
ATOM 693 C C . TYR A 1 89 ? 14.747 -4.162 22.986 1.00 50.69 89 TYR A C 1
ATOM 695 O O . TYR A 1 89 ? 13.973 -4.002 23.923 1.00 50.69 89 TYR A O 1
ATOM 703 N N . LYS A 1 90 ? 16.071 -4.265 23.172 1.00 51.81 90 LYS A N 1
ATOM 704 C CA . LYS A 1 90 ? 16.661 -4.266 24.517 1.00 51.81 90 LYS A CA 1
ATOM 705 C C . LYS A 1 90 ? 16.383 -2.963 25.275 1.00 51.81 90 LYS A C 1
ATOM 707 O O . LYS A 1 90 ? 16.123 -3.022 26.469 1.00 51.81 90 LYS A O 1
ATOM 712 N N . HIS A 1 91 ? 16.399 -1.811 24.600 1.00 50.06 91 HIS A N 1
ATOM 713 C CA . HIS A 1 91 ? 16.155 -0.521 25.251 1.00 50.06 91 HIS A CA 1
ATOM 714 C C . HIS A 1 91 ? 14.675 -0.301 25.603 1.00 50.06 91 HIS A C 1
ATOM 716 O O . HIS A 1 91 ? 14.383 0.214 26.675 1.00 50.06 91 HIS A O 1
ATOM 722 N N . ILE A 1 92 ? 13.747 -0.747 24.748 1.00 51.62 92 ILE A N 1
ATOM 723 C CA . ILE A 1 92 ? 12.296 -0.617 24.982 1.00 51.62 92 ILE A CA 1
ATOM 724 C C . ILE A 1 92 ? 11.807 -1.631 26.031 1.00 51.62 92 ILE A C 1
ATOM 726 O O . ILE A 1 92 ? 10.977 -1.305 26.878 1.00 51.62 92 ILE A O 1
ATOM 730 N N . SER A 1 93 ? 12.364 -2.847 26.045 1.00 49.34 93 SER A N 1
ATOM 731 C CA . SER A 1 93 ? 12.060 -3.848 27.077 1.00 49.34 93 SER A CA 1
ATOM 732 C C . SER A 1 93 ? 12.647 -3.510 28.454 1.00 49.34 93 SER A C 1
ATOM 734 O O . SER A 1 93 ? 12.127 -3.988 29.457 1.00 49.34 93 SER A O 1
ATOM 736 N N . LEU A 1 94 ? 13.705 -2.691 28.537 1.00 47.38 94 LEU A N 1
ATOM 737 C CA . LEU A 1 94 ? 14.312 -2.294 29.817 1.00 47.38 94 LEU A CA 1
ATOM 738 C C . LEU A 1 94 ? 13.518 -1.209 30.562 1.00 47.38 94 LEU A C 1
ATOM 740 O O . LEU A 1 94 ? 13.597 -1.156 31.785 1.00 47.38 94 LEU A O 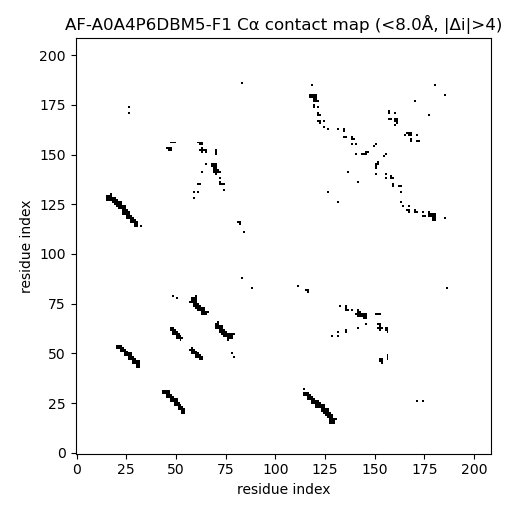1
ATOM 744 N N . GLU A 1 95 ? 12.730 -0.378 29.874 1.00 49.50 95 GLU A N 1
ATOM 745 C CA . GLU A 1 95 ? 11.971 0.706 30.527 1.00 49.50 95 GLU A CA 1
ATOM 746 C C . GLU A 1 95 ? 10.614 0.267 31.104 1.00 49.50 95 GLU A C 1
ATOM 748 O O . GLU A 1 95 ? 9.986 1.022 31.841 1.00 49.50 95 GLU A O 1
ATOM 753 N N . THR A 1 96 ? 10.168 -0.965 30.838 1.00 45.56 96 THR A N 1
ATOM 754 C CA . THR A 1 96 ? 8.846 -1.464 31.267 1.00 45.56 96 THR A CA 1
ATOM 755 C C . THR A 1 96 ? 8.884 -2.465 32.426 1.00 45.56 96 THR A C 1
ATOM 757 O O . THR A 1 96 ? 7.833 -2.932 32.855 1.00 45.56 96 THR A O 1
ATOM 760 N N . SER A 1 97 ? 10.057 -2.777 32.991 1.00 40.16 97 SER A N 1
ATOM 761 C CA . SER A 1 97 ? 10.174 -3.678 34.150 1.00 40.16 97 SER A CA 1
ATOM 762 C C . SER A 1 97 ? 10.973 -3.044 35.294 1.00 40.16 97 SER A C 1
ATOM 764 O O . SER A 1 97 ? 12.181 -2.837 35.153 1.00 40.16 97 SER A O 1
ATOM 766 N N . PRO A 1 98 ? 10.356 -2.758 36.457 1.00 45.94 98 PRO A N 1
ATOM 767 C CA . PRO A 1 98 ? 11.093 -2.292 37.617 1.00 45.94 98 PRO A CA 1
ATOM 768 C C . PRO A 1 98 ? 11.844 -3.467 38.260 1.00 45.94 98 PRO A C 1
ATOM 770 O O . PRO A 1 98 ? 11.257 -4.333 38.898 1.00 45.94 98 PRO A O 1
ATOM 773 N N . GLY A 1 99 ? 13.169 -3.451 38.117 1.00 49.28 99 GLY A N 1
ATOM 774 C CA . GLY A 1 99 ? 14.094 -4.101 39.043 1.00 49.28 99 GLY A CA 1
ATOM 775 C C . GLY A 1 99 ? 14.381 -5.577 38.789 1.00 49.28 99 GLY A C 1
ATOM 776 O O . GLY A 1 99 ? 13.815 -6.439 39.442 1.00 49.28 99 GLY A O 1
ATOM 777 N N . THR A 1 100 ? 15.382 -5.870 37.958 1.00 47.47 100 THR A N 1
ATOM 778 C CA . THR A 1 100 ? 16.381 -6.918 38.246 1.00 47.47 100 THR A CA 1
ATOM 779 C C . THR A 1 100 ? 17.648 -6.597 37.448 1.00 47.47 100 THR A C 1
ATOM 781 O O . THR A 1 100 ? 17.634 -6.599 36.219 1.00 47.47 100 THR A O 1
ATOM 784 N N . GLN A 1 101 ? 18.748 -6.280 38.137 1.00 48.91 101 GLN A N 1
ATOM 785 C CA . GLN A 1 101 ? 20.075 -6.171 37.523 1.00 48.91 101 GLN A CA 1
ATOM 786 C C . GLN A 1 101 ? 20.529 -7.577 37.111 1.00 48.91 101 GLN A C 1
ATOM 788 O O . GLN A 1 101 ? 20.870 -8.387 37.967 1.00 48.91 101 GLN A O 1
ATOM 793 N N . SER A 1 102 ? 20.502 -7.890 35.815 1.00 46.53 102 SER A N 1
ATOM 794 C CA . SER A 1 102 ? 21.116 -9.113 35.293 1.00 46.53 102 SER A CA 1
ATOM 795 C C . SER A 1 102 ? 22.571 -8.842 34.913 1.00 46.53 102 SER A C 1
ATOM 797 O O . SER A 1 102 ? 22.832 -7.990 34.056 1.00 46.53 102 SER A O 1
ATOM 799 N N . ASP A 1 103 ? 23.493 -9.582 35.528 1.00 51.50 103 ASP A N 1
ATOM 800 C CA . ASP A 1 103 ? 24.925 -9.556 35.237 1.00 51.50 103 ASP A CA 1
ATOM 801 C C . ASP A 1 103 ? 25.229 -9.769 33.747 1.00 51.50 103 ASP A C 1
ATOM 803 O O . ASP A 1 103 ? 24.611 -10.575 33.046 1.00 51.50 103 ASP A O 1
ATOM 807 N N . GLY A 1 104 ? 26.191 -8.986 33.258 1.00 51.12 104 GLY A N 1
ATOM 808 C CA . GLY A 1 104 ? 26.508 -8.825 31.846 1.00 51.12 104 GLY A CA 1
ATOM 809 C C . GLY A 1 104 ? 27.026 -10.094 31.174 1.00 51.12 104 GLY A C 1
ATOM 810 O O . GLY A 1 104 ? 28.215 -10.395 31.229 1.00 51.12 104 GLY A O 1
ATOM 811 N N . GLN A 1 105 ? 26.158 -10.771 30.422 1.00 42.28 105 GLN A N 1
ATOM 812 C CA . GLN A 1 105 ? 26.587 -11.647 29.334 1.00 42.28 105 GLN A CA 1
ATOM 813 C C . GLN A 1 105 ? 26.757 -10.840 28.043 1.00 42.28 105 GLN A C 1
ATOM 815 O O . GLN A 1 105 ? 25.828 -10.209 27.529 1.00 42.28 105 GLN A O 1
ATOM 820 N N . HIS A 1 106 ? 27.987 -10.859 27.533 1.00 44.03 106 HIS A N 1
ATOM 821 C CA . HIS A 1 106 ? 28.395 -10.243 26.279 1.00 44.03 106 HIS A CA 1
ATOM 822 C C . HIS A 1 106 ? 27.771 -11.017 25.109 1.00 44.03 106 HIS A C 1
ATOM 824 O O . HIS A 1 106 ? 28.291 -12.040 24.672 1.00 44.03 106 HIS A O 1
ATOM 830 N N . LEU A 1 107 ? 26.632 -10.538 24.607 1.00 41.25 107 LEU A N 1
ATOM 831 C CA . LEU A 1 107 ? 26.027 -11.082 23.392 1.00 41.25 107 LEU A CA 1
ATOM 832 C C . LEU A 1 107 ? 26.923 -10.793 22.172 1.00 41.25 107 LEU A C 1
ATOM 834 O O . LEU A 1 107 ? 27.612 -9.764 22.148 1.00 41.25 107 LEU A O 1
ATOM 838 N N . PRO A 1 108 ? 26.929 -11.679 21.159 1.00 41.50 108 PRO A N 1
ATOM 839 C CA . PRO A 1 108 ? 27.661 -11.450 19.921 1.00 41.50 108 PRO A CA 1
ATOM 840 C C . PRO A 1 108 ? 27.130 -10.195 19.218 1.00 41.50 108 PRO A C 1
ATOM 842 O O . PRO A 1 108 ? 25.923 -9.953 19.152 1.00 41.50 108 PRO A O 1
ATOM 845 N N . ALA A 1 109 ? 28.046 -9.376 18.703 1.00 45.44 109 ALA A N 1
ATOM 846 C CA . ALA A 1 109 ? 27.704 -8.190 17.934 1.00 45.44 109 ALA A CA 1
ATOM 847 C C . ALA A 1 109 ? 27.040 -8.613 16.616 1.00 45.44 109 ALA A C 1
ATOM 849 O O . ALA A 1 109 ? 27.707 -9.093 15.702 1.00 45.44 109 ALA A O 1
ATOM 850 N N . PHE A 1 110 ? 25.722 -8.439 16.514 1.00 43.47 110 PHE A N 1
ATOM 851 C CA . PHE A 1 110 ? 25.034 -8.556 15.234 1.00 43.47 110 PHE A CA 1
ATOM 852 C C . PHE A 1 110 ? 25.476 -7.407 14.311 1.00 43.47 110 PHE A C 1
ATOM 854 O O . PHE A 1 110 ? 25.612 -6.268 14.776 1.00 43.47 110 PHE A O 1
ATOM 861 N N . PRO A 1 111 ? 25.720 -7.676 13.017 1.00 45.22 111 PRO A N 1
ATOM 862 C CA . PRO A 1 111 ? 26.124 -6.647 12.070 1.00 45.22 111 PRO A CA 1
ATOM 863 C C . PRO A 1 111 ? 25.015 -5.597 11.930 1.00 45.22 111 PRO A C 1
ATOM 865 O O . PRO A 1 111 ? 23.901 -5.892 11.512 1.00 45.22 111 PRO A O 1
ATOM 868 N N . GLN A 1 112 ? 25.341 -4.349 12.270 1.00 51.66 112 GLN A N 1
ATOM 869 C CA . GLN A 1 112 ? 24.402 -3.219 12.338 1.00 51.66 112 GLN A CA 1
ATOM 870 C C . GLN A 1 112 ? 24.052 -2.600 10.972 1.00 51.66 112 GLN A C 1
ATOM 872 O O . GLN A 1 112 ? 23.402 -1.559 10.915 1.00 51.66 112 GLN A O 1
ATOM 877 N N . ASN A 1 113 ? 24.480 -3.224 9.872 1.00 55.41 113 ASN A N 1
ATOM 878 C CA . ASN A 1 113 ? 24.530 -2.597 8.547 1.00 55.41 113 ASN A CA 1
ATOM 879 C C . ASN A 1 113 ? 23.491 -3.164 7.562 1.00 55.41 113 ASN A C 1
ATOM 881 O O . ASN A 1 113 ? 23.668 -3.072 6.350 1.00 55.41 113 ASN A O 1
ATOM 885 N N . GLY A 1 114 ? 22.418 -3.780 8.065 1.00 57.91 114 GLY A N 1
ATOM 886 C CA . GLY A 1 114 ? 21.288 -4.172 7.225 1.00 57.91 114 GLY A CA 1
ATOM 887 C C . GLY A 1 114 ? 20.483 -2.947 6.758 1.00 57.91 114 GLY A C 1
ATOM 888 O O . GLY A 1 114 ? 20.349 -1.988 7.521 1.00 57.91 114 GLY A O 1
ATOM 889 N N . PRO A 1 115 ? 19.926 -2.954 5.534 1.00 63.34 115 PRO A N 1
ATOM 890 C CA . PRO A 1 115 ? 19.072 -1.894 5.026 1.00 63.34 115 PRO A CA 1
ATOM 891 C C . PRO A 1 115 ? 17.855 -1.773 5.934 1.00 63.34 115 PRO A C 1
ATOM 893 O O . PRO A 1 115 ? 17.055 -2.702 6.069 1.00 63.34 115 PRO A O 1
ATOM 896 N N . ARG A 1 116 ? 17.749 -0.620 6.592 1.00 77.12 116 ARG A N 1
ATOM 897 C CA . ARG A 1 116 ? 16.668 -0.340 7.530 1.00 77.12 116 ARG A CA 1
ATOM 898 C C . ARG A 1 116 ? 15.403 -0.014 6.749 1.00 77.12 116 ARG A C 1
ATOM 900 O O . ARG A 1 116 ? 15.425 0.806 5.831 1.00 77.12 116 ARG A O 1
ATOM 907 N N . MET A 1 117 ? 14.310 -0.676 7.120 1.00 85.56 117 MET A N 1
ATOM 908 C CA . MET A 1 117 ? 12.984 -0.312 6.639 1.00 85.56 117 MET A CA 1
ATOM 909 C C . MET A 1 117 ? 12.609 1.047 7.225 1.00 85.56 117 MET A C 1
ATOM 911 O O . MET A 1 117 ? 12.730 1.248 8.432 1.00 85.56 117 MET A O 1
ATOM 915 N N . LYS A 1 118 ? 12.158 1.960 6.370 1.00 90.88 118 LYS A N 1
ATOM 916 C CA . LYS A 1 118 ? 11.636 3.269 6.764 1.00 90.88 118 LYS A CA 1
ATOM 917 C C . LYS A 1 118 ? 10.127 3.266 6.629 1.00 90.88 118 LYS A C 1
ATOM 919 O O . LYS A 1 118 ? 9.610 2.724 5.649 1.00 90.88 118 LYS A O 1
ATOM 924 N N . VAL A 1 119 ? 9.442 3.883 7.583 1.00 92.31 119 VAL A N 1
ATOM 925 C CA . VAL A 1 119 ? 7.980 3.964 7.611 1.00 92.31 119 VAL A CA 1
ATOM 926 C C . VAL A 1 119 ? 7.568 5.426 7.585 1.00 92.31 119 VAL A C 1
ATOM 928 O O . VAL A 1 119 ? 8.077 6.235 8.356 1.00 92.31 119 VAL A O 1
ATOM 931 N N . TYR A 1 120 ? 6.637 5.756 6.701 1.00 94.69 120 TYR A N 1
ATOM 932 C CA . TYR A 1 120 ? 6.099 7.099 6.539 1.00 94.69 120 TYR A CA 1
ATOM 933 C C . TYR A 1 120 ? 4.598 7.052 6.772 1.00 94.69 120 TYR A C 1
ATOM 935 O O . TYR A 1 120 ? 3.894 6.300 6.097 1.00 94.69 120 TYR A O 1
ATOM 943 N N . LYS A 1 121 ? 4.100 7.853 7.713 1.00 95.50 121 LYS A N 1
ATOM 944 C CA . LYS A 1 121 ? 2.660 8.036 7.891 1.00 95.50 121 LYS A CA 1
ATOM 945 C C . LYS A 1 121 ? 2.135 8.922 6.764 1.00 95.50 121 LYS A C 1
ATOM 947 O O . LYS A 1 121 ? 2.689 9.985 6.501 1.00 95.50 121 LYS A O 1
ATOM 952 N N . LEU A 1 122 ? 1.095 8.459 6.082 1.00 96.19 122 LEU A N 1
ATOM 953 C CA . LEU A 1 122 ? 0.432 9.194 5.010 1.00 96.19 122 LEU A CA 1
ATOM 954 C C . LEU A 1 122 ? -0.869 9.808 5.549 1.00 96.19 122 LEU A C 1
ATOM 956 O O . LEU A 1 122 ? -0.888 10.391 6.632 1.00 96.19 122 LEU A O 1
ATOM 960 N N . ILE A 1 123 ? -1.965 9.674 4.806 1.00 97.31 123 ILE A N 1
ATOM 961 C CA . ILE A 1 123 ? -3.278 10.222 5.149 1.00 97.31 123 ILE A CA 1
ATOM 962 C C . ILE A 1 123 ? -4.261 9.124 5.560 1.00 97.31 123 ILE A C 1
ATOM 964 O O . ILE A 1 123 ? -4.043 7.940 5.299 1.00 97.31 123 ILE A O 1
ATOM 968 N N . SER A 1 124 ? -5.360 9.548 6.170 1.00 97.81 124 SER A N 1
ATOM 969 C CA . SER A 1 124 ? -6.536 8.722 6.419 1.00 97.81 124 SER A CA 1
ATOM 970 C C . SER A 1 124 ? -7.493 8.783 5.231 1.00 97.81 124 SER A C 1
ATOM 972 O O . SER A 1 124 ? -7.721 9.862 4.683 1.00 97.81 124 SER A O 1
ATOM 974 N N . VAL A 1 125 ? -8.058 7.644 4.834 1.00 98.12 125 VAL A N 1
ATOM 975 C CA . VAL A 1 125 ? -9.067 7.554 3.767 1.00 98.12 125 VAL A CA 1
ATOM 976 C C . VAL A 1 125 ? -10.180 6.616 4.220 1.00 98.12 125 VAL A C 1
ATOM 978 O O . VAL A 1 125 ? -9.904 5.571 4.804 1.00 98.12 125 VAL A O 1
ATOM 981 N N . GLU A 1 126 ? -11.431 6.982 3.952 1.00 97.62 126 GLU A N 1
ATOM 982 C CA . GLU A 1 126 ? -12.564 6.071 4.116 1.00 97.62 126 GLU A CA 1
ATOM 983 C C . GLU A 1 126 ? -12.572 5.063 2.962 1.00 97.62 126 GLU A C 1
ATOM 985 O O . GLU A 1 126 ? -12.694 5.444 1.800 1.00 97.62 126 GLU A O 1
ATOM 990 N N . ILE A 1 127 ? -12.371 3.786 3.281 1.00 97.50 127 ILE A N 1
ATOM 991 C CA . ILE A 1 127 ? -12.299 2.689 2.312 1.00 97.50 127 ILE A CA 1
ATOM 992 C C . ILE A 1 127 ? -12.684 1.378 2.997 1.00 97.50 127 ILE A C 1
ATOM 994 O O . ILE A 1 127 ? -12.592 1.260 4.215 1.00 97.50 127 ILE A O 1
ATOM 998 N N . SER A 1 128 ? -13.125 0.378 2.246 1.00 95.88 128 SER A N 1
ATOM 999 C CA . SER A 1 128 ? -13.362 -0.971 2.763 1.00 95.88 128 SER A CA 1
ATOM 1000 C C . SER A 1 128 ? -12.184 -1.918 2.474 1.00 95.88 128 SER A C 1
ATOM 1002 O O . SER A 1 128 ? -11.455 -1.754 1.486 1.00 95.88 128 SER A O 1
ATOM 1004 N N . PRO A 1 129 ? -11.994 -2.983 3.276 1.00 94.69 129 PRO A N 1
ATOM 1005 C CA . PRO A 1 129 ? -11.041 -4.043 2.953 1.00 94.69 129 PRO A CA 1
ATOM 1006 C C . PRO A 1 129 ? -11.287 -4.705 1.586 1.00 94.69 129 PRO A C 1
ATOM 1008 O O . PRO A 1 129 ? -10.331 -5.160 0.953 1.00 94.69 129 PRO A O 1
ATOM 1011 N N . THR A 1 130 ? -12.546 -4.774 1.136 1.00 95.00 130 THR A N 1
ATOM 1012 C CA . THR A 1 130 ? -12.915 -5.319 -0.182 1.00 95.00 130 THR A CA 1
ATOM 1013 C C . THR A 1 130 ? -12.411 -4.430 -1.313 1.00 95.00 130 THR A C 1
ATOM 1015 O O . THR A 1 130 ? -11.742 -4.929 -2.215 1.00 95.00 130 THR A O 1
ATOM 1018 N N . GLU A 1 131 ? -12.628 -3.116 -1.230 1.00 96.81 131 GLU A N 1
ATOM 1019 C CA . GLU A 1 131 ? -12.132 -2.161 -2.232 1.00 96.81 131 GLU A CA 1
ATOM 1020 C C . GLU A 1 131 ? -10.601 -2.182 -2.327 1.00 96.81 131 GLU A C 1
ATOM 1022 O O . GLU A 1 131 ? -10.047 -2.188 -3.425 1.00 96.81 131 GLU A O 1
ATOM 1027 N N . LEU A 1 132 ? -9.889 -2.286 -1.196 1.00 97.00 132 LEU A N 1
ATOM 1028 C CA . LEU A 1 132 ? -8.426 -2.436 -1.204 1.00 97.00 132 LEU A CA 1
ATOM 1029 C C . LEU A 1 132 ? -7.965 -3.694 -1.945 1.00 97.00 132 LEU A C 1
ATOM 1031 O O . LEU A 1 132 ? -6.982 -3.659 -2.693 1.00 97.00 132 LEU A O 1
ATOM 1035 N N . ARG A 1 133 ? -8.672 -4.810 -1.745 1.00 95.94 133 ARG A N 1
ATOM 1036 C CA . ARG A 1 133 ? -8.385 -6.062 -2.446 1.00 95.94 133 ARG A CA 1
ATOM 1037 C C . ARG A 1 133 ? -8.617 -5.910 -3.945 1.00 95.94 133 ARG A C 1
ATOM 1039 O O . ARG A 1 133 ? -7.788 -6.357 -4.734 1.00 95.94 133 ARG A O 1
ATOM 1046 N N . GLU A 1 134 ? -9.725 -5.288 -4.332 1.00 97.00 134 GLU A N 1
ATOM 1047 C CA . GLU A 1 134 ? -10.051 -5.029 -5.734 1.00 97.00 134 GLU A CA 1
ATOM 1048 C C . GLU A 1 134 ? -8.985 -4.158 -6.397 1.00 97.00 134 GLU A C 1
ATOM 1050 O O . GLU A 1 134 ? -8.470 -4.554 -7.439 1.00 97.00 134 GLU A O 1
ATOM 1055 N N . VAL A 1 135 ? -8.552 -3.070 -5.748 1.00 98.06 135 VAL A N 1
ATOM 1056 C CA . VAL A 1 135 ? -7.452 -2.212 -6.224 1.00 98.06 135 VAL A CA 1
ATOM 1057 C C . VAL A 1 135 ? -6.172 -3.012 -6.472 1.00 98.06 135 VAL A C 1
ATOM 1059 O O . VAL A 1 135 ? -5.521 -2.837 -7.506 1.00 98.06 135 VAL A O 1
ATOM 1062 N N . ALA A 1 136 ? -5.793 -3.894 -5.542 1.00 97.25 136 ALA A N 1
ATOM 1063 C CA . ALA A 1 136 ? -4.598 -4.717 -5.695 1.00 97.25 136 ALA A CA 1
ATOM 1064 C C . ALA A 1 136 ? -4.715 -5.669 -6.899 1.00 97.25 136 ALA A C 1
ATOM 1066 O O . ALA A 1 136 ? -3.773 -5.799 -7.684 1.00 97.25 136 ALA A O 1
ATOM 1067 N N . LEU A 1 137 ? -5.875 -6.306 -7.079 1.00 96.62 137 LEU A N 1
ATOM 1068 C CA . LEU A 1 137 ? -6.123 -7.259 -8.165 1.00 96.62 137 LEU A CA 1
ATOM 1069 C C . LEU A 1 137 ? -6.274 -6.579 -9.534 1.00 96.62 137 LEU A C 1
ATOM 1071 O O . LEU A 1 137 ? -5.821 -7.130 -10.539 1.00 96.62 137 LEU A O 1
ATOM 1075 N N . SER A 1 138 ? -6.854 -5.380 -9.582 1.00 97.69 138 SER A N 1
ATOM 1076 C CA . SER A 1 138 ? -7.105 -4.624 -10.812 1.00 97.69 138 SER A CA 1
ATOM 1077 C C . SER A 1 138 ? -5.963 -3.683 -11.205 1.00 97.69 138 SER A C 1
ATOM 1079 O O . SER A 1 138 ? -6.118 -2.892 -12.139 1.00 97.69 138 SER A O 1
ATOM 1081 N N . ASN A 1 139 ? -4.826 -3.719 -10.502 1.00 98.12 139 ASN A N 1
ATOM 1082 C CA . ASN A 1 139 ? -3.699 -2.847 -10.807 1.00 98.12 139 ASN A CA 1
ATOM 1083 C C . ASN A 1 139 ? -3.198 -3.112 -12.243 1.00 98.12 139 ASN A C 1
ATOM 1085 O O . ASN A 1 139 ? -2.836 -4.247 -12.570 1.00 98.12 139 ASN A O 1
ATOM 1089 N N . PRO A 1 140 ? -3.129 -2.089 -13.118 1.00 97.44 140 PRO A N 1
ATOM 1090 C CA . PRO A 1 140 ? -2.803 -2.269 -14.533 1.00 97.44 140 PRO A CA 1
ATOM 1091 C C . PRO A 1 140 ? -1.371 -2.755 -14.785 1.00 97.44 140 PRO A C 1
ATOM 1093 O O . PRO A 1 140 ? -1.012 -3.008 -15.937 1.00 97.44 140 PRO A O 1
ATOM 1096 N N . LEU A 1 141 ? -0.528 -2.826 -13.755 1.00 96.94 141 LEU A N 1
ATOM 1097 C CA . LEU A 1 141 ? 0.834 -3.339 -13.841 1.00 96.94 141 LEU A CA 1
ATOM 1098 C C . LEU A 1 141 ? 0.942 -4.850 -13.555 1.00 96.94 141 LEU A C 1
ATOM 1100 O O . LEU A 1 141 ? 1.982 -5.448 -13.827 1.00 96.94 141 LEU A O 1
ATOM 1104 N N . ASN A 1 142 ? -0.128 -5.484 -13.068 1.00 97.69 142 ASN A N 1
ATOM 1105 C CA . ASN A 1 142 ? -0.153 -6.917 -12.765 1.00 97.69 142 ASN A CA 1
ATOM 1106 C C . ASN A 1 142 ? 0.128 -7.778 -14.009 1.00 97.69 142 ASN A C 1
ATOM 1108 O O . ASN A 1 142 ? -0.412 -7.536 -15.088 1.00 97.69 142 ASN A O 1
ATOM 1112 N N . GLY A 1 143 ? 0.980 -8.797 -13.858 1.00 96.19 143 GLY A N 1
ATOM 1113 C CA . GLY A 1 143 ? 1.329 -9.773 -14.900 1.00 96.19 143 GLY A CA 1
ATOM 1114 C C . GLY A 1 143 ? 2.250 -9.249 -16.012 1.00 96.19 143 GLY A C 1
ATOM 1115 O O . GLY A 1 143 ? 2.721 -10.036 -16.844 1.00 96.19 143 GLY A O 1
ATOM 1116 N N . LYS A 1 144 ? 2.535 -7.942 -16.023 1.00 96.81 144 LYS A N 1
ATOM 1117 C CA . LYS A 1 144 ? 3.500 -7.326 -16.937 1.00 96.81 144 LYS A CA 1
ATOM 1118 C C . LYS A 1 144 ? 4.927 -7.648 -16.510 1.00 96.81 144 LYS A C 1
ATOM 1120 O O . LYS A 1 144 ? 5.196 -7.880 -15.329 1.00 96.81 144 LYS A O 1
ATOM 1125 N N . ASP A 1 145 ? 5.830 -7.644 -17.481 1.00 97.25 145 ASP A N 1
ATOM 1126 C CA . ASP A 1 145 ? 7.237 -7.954 -17.251 1.00 97.25 145 ASP A CA 1
ATOM 1127 C C . ASP A 1 145 ? 7.878 -6.872 -16.386 1.00 97.25 145 ASP A C 1
ATOM 1129 O O . ASP A 1 145 ? 7.700 -5.676 -16.620 1.00 97.25 145 ASP A O 1
ATOM 1133 N N . TYR A 1 146 ? 8.565 -7.303 -15.337 1.00 93.19 146 TYR A N 1
ATOM 1134 C CA . TYR A 1 146 ? 9.193 -6.429 -14.368 1.00 93.19 146 TYR A CA 1
ATOM 1135 C C . TYR A 1 146 ? 10.327 -5.651 -15.030 1.00 93.19 146 TYR A C 1
ATOM 1137 O O . TYR A 1 146 ? 11.254 -6.232 -15.593 1.00 93.19 146 TYR A O 1
ATOM 1145 N N . ASP A 1 147 ? 10.279 -4.332 -14.895 1.00 90.94 147 ASP A N 1
ATOM 1146 C CA . ASP A 1 147 ? 11.298 -3.425 -15.399 1.00 90.94 147 ASP A CA 1
ATOM 1147 C C . ASP A 1 147 ? 11.684 -2.436 -14.305 1.00 90.94 147 ASP A C 1
ATOM 1149 O O . ASP A 1 147 ? 10.823 -1.816 -13.679 1.00 90.94 147 ASP A O 1
ATOM 1153 N N . LYS A 1 148 ? 12.991 -2.264 -14.086 1.00 86.25 148 LYS A N 1
ATOM 1154 C CA . LYS A 1 148 ? 13.506 -1.453 -12.977 1.00 86.25 148 LYS A CA 1
ATOM 1155 C C . LYS A 1 148 ? 13.105 0.017 -13.081 1.00 86.25 148 LYS A C 1
ATOM 1157 O O . LYS A 1 148 ? 13.013 0.664 -12.044 1.00 86.25 148 LYS A O 1
ATOM 1162 N N . LEU A 1 149 ? 12.846 0.534 -14.283 1.00 85.62 149 LEU A N 1
ATOM 1163 C CA . LEU A 1 149 ? 12.565 1.953 -14.514 1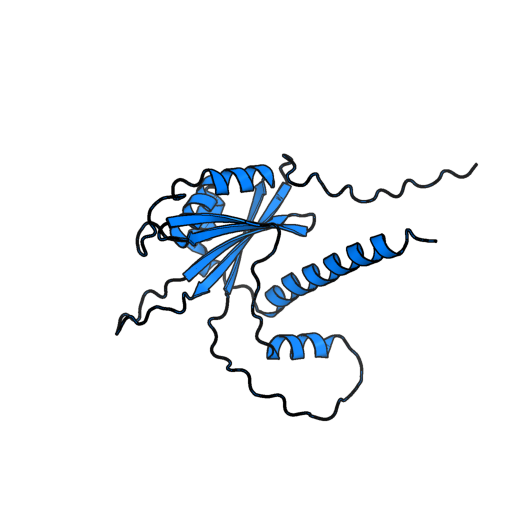.00 85.62 149 LEU A CA 1
ATOM 1164 C C . LEU A 1 149 ? 11.061 2.253 -14.586 1.00 85.62 149 LEU A C 1
ATOM 1166 O O . LEU A 1 149 ? 10.602 3.273 -14.076 1.00 85.62 149 LEU A O 1
ATOM 1170 N N . SER A 1 150 ? 10.286 1.370 -15.212 1.00 88.50 150 SER A N 1
ATOM 1171 C CA . SER A 1 150 ? 8.902 1.646 -15.612 1.00 88.50 150 SER A CA 1
ATOM 1172 C C . SER A 1 150 ? 7.871 0.707 -14.987 1.00 88.50 150 SER A C 1
ATOM 1174 O O . SER A 1 150 ? 6.823 1.177 -14.545 1.00 88.50 150 SER A O 1
ATOM 1176 N N . ASN A 1 151 ? 8.157 -0.590 -14.873 1.00 91.69 151 ASN A N 1
ATOM 1177 C CA . ASN A 1 151 ? 7.229 -1.580 -14.328 1.00 91.69 151 ASN A CA 1
ATOM 1178 C C . ASN A 1 151 ? 7.806 -2.255 -13.078 1.00 91.69 151 ASN A C 1
ATOM 1180 O O . ASN A 1 151 ? 8.142 -3.439 -13.080 1.00 91.69 151 ASN A O 1
ATOM 1184 N N . ASN A 1 152 ? 7.938 -1.468 -12.012 1.00 93.81 152 ASN A N 1
ATOM 1185 C CA . ASN A 1 152 ? 8.503 -1.884 -10.732 1.00 93.81 152 ASN A CA 1
ATOM 1186 C C . ASN A 1 152 ? 7.487 -1.726 -9.585 1.00 93.81 152 ASN A C 1
ATOM 1188 O O . ASN A 1 152 ? 6.395 -1.177 -9.745 1.00 93.81 152 ASN A O 1
ATOM 1192 N N . CYS A 1 153 ? 7.882 -2.172 -8.392 1.00 94.50 153 CYS A N 1
ATOM 1193 C CA . CYS A 1 153 ? 7.073 -2.081 -7.174 1.00 94.50 153 CYS A CA 1
ATOM 1194 C C . CYS A 1 153 ? 6.668 -0.644 -6.783 1.00 94.50 153 CYS A C 1
ATOM 1196 O O . CYS A 1 153 ? 5.571 -0.439 -6.272 1.00 94.50 153 CYS A O 1
ATOM 1198 N N . GLN A 1 154 ? 7.495 0.369 -7.065 1.00 95.25 154 GLN A N 1
ATOM 1199 C CA . GLN A 1 154 ? 7.186 1.763 -6.729 1.00 95.25 154 GLN A CA 1
ATOM 1200 C C . GLN A 1 154 ? 6.057 2.289 -7.617 1.00 95.25 154 GLN A C 1
ATOM 1202 O O . GLN A 1 154 ? 5.080 2.845 -7.119 1.00 95.25 154 GLN A O 1
ATOM 1207 N N . ASN A 1 155 ? 6.147 2.051 -8.928 1.00 96.50 155 ASN A N 1
ATOM 1208 C CA . ASN A 1 155 ? 5.094 2.419 -9.873 1.00 96.50 155 ASN A CA 1
ATOM 1209 C C . ASN A 1 155 ? 3.807 1.624 -9.623 1.00 96.50 155 ASN A C 1
ATOM 1211 O O . ASN A 1 155 ? 2.715 2.171 -9.779 1.00 96.50 155 ASN A O 1
ATOM 1215 N N . TRP A 1 156 ? 3.920 0.380 -9.148 1.00 97.81 156 TRP A N 1
ATOM 1216 C CA . TRP A 1 156 ? 2.774 -0.404 -8.689 1.00 97.81 156 TRP A CA 1
ATOM 1217 C C . TRP A 1 156 ? 2.051 0.267 -7.525 1.00 97.81 156 TRP A C 1
ATOM 1219 O O . TRP A 1 156 ? 0.843 0.489 -7.607 1.00 97.81 156 TRP A O 1
ATOM 1229 N N . VAL A 1 157 ? 2.788 0.650 -6.476 1.00 97.81 157 VAL A N 1
ATOM 1230 C CA . VAL A 1 157 ? 2.225 1.326 -5.299 1.00 97.81 157 VAL A CA 1
ATOM 1231 C C . VAL A 1 157 ? 1.634 2.684 -5.671 1.00 97.81 157 VAL A C 1
ATOM 1233 O O . VAL A 1 157 ? 0.543 3.011 -5.215 1.00 97.81 157 VAL A O 1
ATOM 1236 N N . LYS A 1 158 ? 2.285 3.453 -6.553 1.00 97.81 158 LYS A N 1
ATOM 1237 C CA . LYS A 1 158 ? 1.740 4.718 -7.077 1.00 97.81 158 LYS A CA 1
ATOM 1238 C C . LYS A 1 158 ? 0.412 4.512 -7.808 1.00 97.81 158 LYS A C 1
ATOM 1240 O O . LYS A 1 158 ? -0.530 5.276 -7.598 1.00 97.81 158 LYS A O 1
ATOM 1245 N N . ALA A 1 159 ? 0.318 3.475 -8.642 1.00 98.06 159 ALA A N 1
ATOM 1246 C CA . ALA A 1 159 ? -0.918 3.131 -9.339 1.00 98.06 159 ALA A CA 1
ATOM 1247 C C . ALA A 1 159 ? -2.026 2.710 -8.360 1.00 98.06 159 ALA A C 1
ATOM 1249 O O . ALA A 1 159 ? -3.153 3.185 -8.492 1.00 98.06 159 ALA A O 1
ATOM 1250 N N . ALA A 1 160 ? -1.701 1.897 -7.348 1.00 98.31 160 ALA A N 1
ATOM 1251 C CA . ALA A 1 160 ? -2.644 1.496 -6.305 1.00 98.31 160 ALA A CA 1
ATOM 1252 C C . ALA A 1 160 ? -3.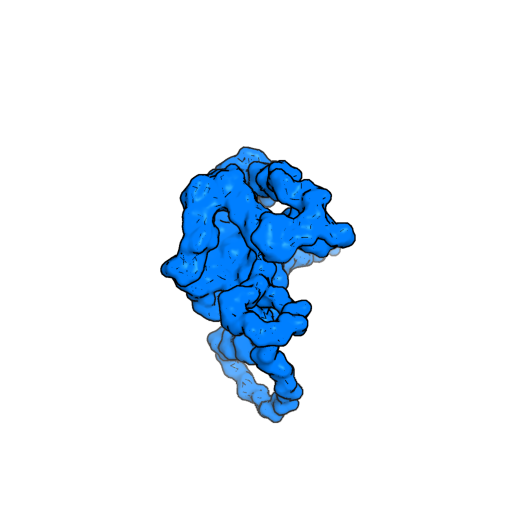139 2.704 -5.490 1.00 98.31 160 ALA A C 1
ATOM 1254 O O . ALA A 1 160 ? -4.341 2.901 -5.344 1.00 98.31 160 ALA A O 1
ATOM 1255 N N . ALA A 1 161 ? -2.229 3.570 -5.037 1.00 98.50 161 ALA A N 1
ATOM 1256 C CA . ALA A 1 161 ? -2.564 4.785 -4.298 1.00 98.50 161 ALA A CA 1
ATOM 1257 C C . ALA A 1 161 ? -3.488 5.711 -5.101 1.00 98.50 161 ALA A C 1
ATOM 1259 O O . ALA A 1 161 ? -4.459 6.226 -4.558 1.00 98.50 161 ALA A O 1
ATOM 1260 N N . LYS A 1 162 ? -3.229 5.871 -6.405 1.00 98.50 162 LYS A N 1
ATOM 1261 C CA . LYS A 1 162 ? -4.078 6.653 -7.316 1.00 98.50 162 LYS A CA 1
ATOM 1262 C C . LYS A 1 162 ? -5.465 6.047 -7.514 1.00 98.50 162 LYS A C 1
ATOM 1264 O O . LYS A 1 162 ? -6.418 6.806 -7.662 1.00 98.50 162 LYS A O 1
ATOM 1269 N N . ALA A 1 163 ? -5.571 4.720 -7.542 1.00 98.31 163 ALA A N 1
ATOM 1270 C CA . ALA A 1 163 ? -6.855 4.031 -7.629 1.00 98.31 163 ALA A CA 1
ATOM 1271 C C . ALA A 1 163 ? -7.675 4.162 -6.334 1.00 98.31 163 ALA A C 1
ATOM 1273 O O . ALA A 1 163 ? -8.896 4.206 -6.408 1.00 98.31 163 ALA A O 1
ATOM 1274 N N . ILE A 1 164 ? -7.011 4.275 -5.177 1.00 98.31 164 ILE A N 1
ATOM 1275 C CA . ILE A 1 164 ? -7.655 4.519 -3.877 1.00 98.31 164 ILE A CA 1
ATOM 1276 C C . ILE A 1 164 ? -8.142 5.968 -3.774 1.00 98.31 164 ILE A C 1
ATOM 1278 O O . ILE A 1 164 ? -9.323 6.209 -3.552 1.00 98.31 164 ILE A O 1
ATOM 1282 N N . SER A 1 165 ? -7.248 6.954 -3.920 1.00 98.38 165 SER A N 1
ATOM 1283 C CA . SER A 1 165 ? -7.636 8.367 -3.941 1.00 98.38 165 SER A CA 1
ATOM 1284 C C . SER A 1 165 ? -6.552 9.269 -4.534 1.00 98.38 165 SER A C 1
ATOM 1286 O O . SER A 1 165 ? -5.349 9.000 -4.462 1.00 98.38 165 SER A O 1
ATOM 1288 N N . SER A 1 166 ? -6.961 10.411 -5.094 1.00 98.12 166 SER A N 1
ATOM 1289 C CA . SER A 1 166 ? -6.009 11.401 -5.613 1.00 98.12 166 SER A CA 1
ATOM 1290 C C . SER A 1 166 ? -5.118 11.993 -4.525 1.00 98.12 166 SER A C 1
ATOM 1292 O O . SER A 1 166 ? -3.970 12.341 -4.795 1.00 98.12 166 SER A O 1
ATOM 1294 N N . ASP A 1 167 ? -5.633 12.126 -3.305 1.00 98.12 167 ASP A N 1
ATOM 1295 C CA . ASP A 1 167 ? -4.882 12.721 -2.202 1.00 98.12 167 ASP A CA 1
ATOM 1296 C C . ASP A 1 167 ? -3.890 11.729 -1.600 1.00 98.12 167 ASP A C 1
ATOM 1298 O O . ASP A 1 167 ? -2.767 12.121 -1.280 1.00 98.12 167 ASP A O 1
ATOM 1302 N N . LEU A 1 168 ? -4.224 10.432 -1.568 1.00 98.00 168 LEU A N 1
ATOM 1303 C CA . LEU A 1 168 ? -3.266 9.397 -1.190 1.00 98.00 168 LEU A CA 1
ATOM 1304 C C . LEU A 1 168 ? -2.135 9.309 -2.217 1.00 98.00 168 LEU A C 1
ATOM 1306 O O . LEU A 1 168 ? -0.973 9.220 -1.832 1.00 98.00 168 LEU A O 1
ATOM 1310 N N . ALA A 1 169 ? -2.440 9.419 -3.514 1.00 98.06 169 ALA A N 1
ATOM 1311 C CA . ALA A 1 169 ? -1.410 9.487 -4.551 1.00 98.06 169 ALA A CA 1
ATOM 1312 C C . ALA A 1 169 ? -0.458 10.676 -4.352 1.00 98.06 169 ALA A C 1
ATOM 1314 O O . ALA A 1 169 ? 0.759 10.506 -4.414 1.00 98.06 169 ALA A O 1
ATOM 1315 N N . LYS A 1 170 ? -0.987 11.871 -4.053 1.00 97.69 170 LYS A N 1
ATOM 1316 C CA . LYS A 1 170 ? -0.152 13.040 -3.726 1.00 97.69 170 LYS A CA 1
ATOM 1317 C C . LYS A 1 170 ? 0.690 12.796 -2.474 1.00 97.69 170 LYS A C 1
ATOM 1319 O O . LYS A 1 170 ? 1.852 13.193 -2.458 1.00 97.69 170 LYS A O 1
ATOM 1324 N N . ALA A 1 171 ? 0.134 12.163 -1.441 1.00 96.88 171 ALA A N 1
ATOM 1325 C CA . ALA A 1 171 ? 0.873 11.836 -0.224 1.00 96.88 171 ALA A CA 1
ATOM 1326 C C . ALA A 1 171 ? 2.013 10.841 -0.501 1.00 96.88 171 ALA A C 1
ATOM 1328 O O . ALA A 1 171 ? 3.123 11.045 -0.019 1.00 96.88 171 ALA A O 1
ATOM 1329 N N . VAL A 1 172 ? 1.774 9.820 -1.333 1.00 96.44 172 VAL A N 1
ATOM 1330 C CA . VAL A 1 172 ? 2.796 8.852 -1.761 1.00 96.44 172 VAL A CA 1
ATOM 1331 C C . VAL A 1 172 ? 3.902 9.520 -2.575 1.00 96.44 172 VAL A C 1
ATOM 1333 O O . VAL A 1 172 ? 5.065 9.217 -2.349 1.00 96.44 172 VAL A O 1
ATOM 1336 N N . GLU A 1 173 ? 3.594 10.447 -3.484 1.00 95.12 173 GLU A N 1
ATOM 1337 C CA . GLU A 1 173 ? 4.632 11.181 -4.231 1.00 95.12 173 GLU A CA 1
ATOM 1338 C C . GLU A 1 173 ? 5.459 12.108 -3.324 1.00 95.12 173 GLU A C 1
ATOM 1340 O O . GLU A 1 173 ? 6.666 12.259 -3.507 1.00 95.12 173 GLU A O 1
ATOM 1345 N N . ASN A 1 174 ? 4.829 12.687 -2.299 1.00 94.50 174 ASN A N 1
ATOM 1346 C CA . ASN A 1 174 ? 5.454 13.651 -1.394 1.00 94.50 174 ASN A CA 1
ATOM 1347 C C . ASN A 1 174 ? 5.930 13.036 -0.067 1.00 94.50 174 ASN A C 1
ATOM 1349 O O . ASN A 1 174 ? 6.264 13.778 0.859 1.00 94.50 174 ASN A O 1
ATOM 1353 N N . TYR A 1 175 ? 6.001 11.707 0.050 1.00 91.94 175 TYR A N 1
ATOM 1354 C CA . TYR A 1 175 ? 6.206 11.014 1.330 1.00 91.94 175 TYR A CA 1
ATOM 1355 C C . TYR A 1 175 ? 7.463 11.470 2.092 1.00 91.94 175 TYR A C 1
ATOM 1357 O O . TYR A 1 175 ? 7.454 11.563 3.316 1.00 91.94 175 TYR A O 1
ATOM 1365 N N . LYS A 1 176 ? 8.538 11.835 1.377 1.00 87.75 176 LYS A N 1
ATOM 1366 C CA . LYS A 1 176 ? 9.777 12.347 1.991 1.00 87.75 176 LYS A CA 1
ATOM 1367 C C . LYS A 1 176 ? 9.573 13.677 2.724 1.00 87.75 176 LYS A C 1
ATOM 1369 O O . LYS A 1 176 ? 10.281 13.945 3.686 1.00 87.75 176 LYS A O 1
ATOM 1374 N N . THR A 1 177 ? 8.622 14.497 2.280 1.00 81.38 177 THR A N 1
ATOM 1375 C CA . THR A 1 177 ? 8.300 15.790 2.909 1.00 81.38 177 THR A CA 1
ATOM 1376 C C . THR A 1 177 ? 7.421 15.641 4.149 1.00 81.38 177 THR A C 1
ATOM 1378 O O . THR A 1 177 ? 7.458 16.508 5.015 1.00 81.38 177 THR A O 1
ATOM 1381 N N . ALA A 1 178 ? 6.678 14.533 4.265 1.00 76.69 178 ALA A N 1
ATOM 1382 C CA . ALA A 1 178 ? 5.826 14.243 5.419 1.00 76.69 178 ALA A CA 1
ATOM 1383 C C . ALA A 1 178 ? 6.627 13.827 6.668 1.00 76.69 178 ALA A C 1
ATOM 1385 O O . ALA A 1 178 ? 6.113 13.897 7.781 1.00 76.69 178 ALA A O 1
ATOM 1386 N N . GLY A 1 179 ? 7.894 13.442 6.486 1.00 80.00 179 GLY A N 1
ATOM 1387 C CA . GLY A 1 179 ? 8.770 12.977 7.557 1.00 80.00 179 GLY A CA 1
ATOM 1388 C C . GLY A 1 179 ? 8.677 11.468 7.785 1.00 80.00 179 GLY A C 1
ATOM 1389 O O . GLY A 1 179 ? 7.625 10.847 7.648 1.00 80.00 179 GLY A O 1
ATOM 1390 N N . GLU A 1 180 ? 9.822 10.865 8.098 1.00 88.88 180 GLU A N 1
ATOM 1391 C CA . GLU A 1 180 ? 9.915 9.469 8.535 1.00 88.88 180 GLU A CA 1
ATOM 1392 C C . GLU A 1 180 ? 9.406 9.352 9.978 1.00 88.88 180 GLU A C 1
ATOM 1394 O O . GLU A 1 180 ? 9.703 10.217 10.805 1.00 88.88 180 GLU A O 1
ATOM 1399 N N . LEU A 1 181 ? 8.658 8.290 10.291 1.00 84.69 181 LEU A N 1
ATOM 1400 C CA . LEU A 1 181 ? 8.229 8.035 11.663 1.00 84.69 181 LEU A CA 1
ATOM 1401 C C . LEU A 1 181 ? 9.439 7.747 12.560 1.00 84.69 181 LEU A C 1
ATOM 1403 O O . LEU A 1 181 ? 10.330 6.984 12.170 1.00 84.69 181 LEU A O 1
ATOM 1407 N N . PRO A 1 182 ? 9.483 8.303 13.782 1.00 85.06 182 PRO A N 1
ATOM 1408 C CA . PRO A 1 182 ? 10.562 8.007 14.701 1.00 85.06 182 PRO A CA 1
ATOM 1409 C C . PRO A 1 182 ? 10.487 6.546 15.160 1.00 85.06 182 PRO A C 1
ATOM 1411 O O . PRO A 1 182 ? 9.423 5.944 15.296 1.00 85.06 182 PRO A O 1
ATOM 1414 N N . LEU A 1 183 ? 11.651 5.971 15.453 1.00 77.75 183 LEU A N 1
ATOM 1415 C CA . LEU A 1 183 ? 11.799 4.543 15.740 1.00 77.75 183 LEU A CA 1
ATOM 1416 C C . LEU A 1 183 ? 10.928 4.029 16.901 1.00 77.75 183 LEU A C 1
ATOM 1418 O O . LEU A 1 183 ? 10.496 2.881 16.871 1.00 77.75 183 LEU A O 1
ATOM 1422 N N . HIS A 1 184 ? 10.672 4.856 17.916 1.00 77.75 184 HIS A N 1
ATOM 1423 C CA . HIS A 1 184 ? 9.832 4.472 19.054 1.00 77.75 184 HIS A CA 1
ATOM 1424 C C . HIS A 1 184 ? 8.350 4.348 18.669 1.00 77.75 184 HIS A C 1
ATOM 1426 O O . HIS A 1 184 ? 7.684 3.438 19.152 1.00 77.75 184 HIS A O 1
ATOM 1432 N N . GLU A 1 185 ? 7.846 5.193 17.762 1.00 84.25 185 GLU A N 1
ATOM 1433 C CA . GLU A 1 185 ? 6.488 5.060 17.215 1.00 84.25 185 GLU A CA 1
ATOM 1434 C C . GLU A 1 185 ? 6.377 3.798 16.362 1.00 84.25 185 GLU A C 1
ATOM 1436 O O . GLU A 1 185 ? 5.431 3.029 16.512 1.00 84.25 185 GLU A O 1
ATOM 1441 N N . ILE A 1 186 ? 7.392 3.531 15.533 1.00 82.94 186 ILE A N 1
ATOM 1442 C CA . ILE A 1 186 ? 7.474 2.285 14.767 1.00 82.94 186 ILE A CA 1
ATOM 1443 C C . ILE A 1 186 ? 7.443 1.081 15.716 1.00 82.94 186 ILE A C 1
ATOM 1445 O O . ILE A 1 186 ? 6.680 0.152 15.492 1.00 82.94 186 ILE A O 1
ATOM 1449 N N . AL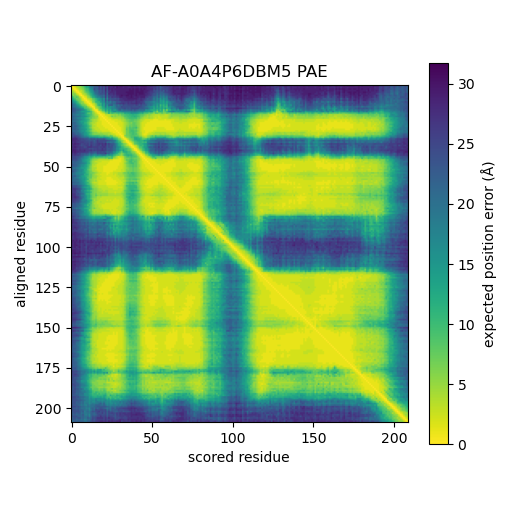A A 1 187 ? 8.225 1.084 16.796 1.00 78.88 187 ALA A N 1
ATOM 1450 C CA . ALA A 1 187 ? 8.216 -0.014 17.759 1.00 78.88 187 ALA A CA 1
ATOM 1451 C C . ALA A 1 187 ? 6.854 -0.172 18.460 1.00 78.88 187 ALA A C 1
ATOM 1453 O O . ALA A 1 187 ? 6.373 -1.296 18.600 1.00 78.88 187 ALA A O 1
ATOM 1454 N N . ALA A 1 188 ? 6.204 0.933 18.839 1.00 80.94 188 ALA A N 1
ATOM 1455 C CA . ALA A 1 188 ? 4.867 0.911 19.428 1.00 80.94 188 ALA A CA 1
ATOM 1456 C C . ALA A 1 188 ? 3.833 0.265 18.487 1.00 80.94 188 ALA A C 1
ATOM 1458 O O . ALA A 1 188 ? 3.076 -0.596 18.928 1.00 80.94 188 ALA A O 1
ATOM 1459 N N . MET A 1 189 ? 3.871 0.590 17.186 1.00 80.88 189 MET A N 1
ATOM 1460 C CA . MET A 1 189 ? 2.989 -0.002 16.164 1.00 80.88 189 MET A CA 1
ATOM 1461 C C . MET A 1 189 ? 3.119 -1.529 16.028 1.00 80.88 189 MET A C 1
ATOM 1463 O O . MET A 1 189 ? 2.199 -2.168 15.511 1.00 80.88 189 MET A O 1
ATOM 1467 N N . TYR A 1 190 ? 4.266 -2.105 16.408 1.00 76.06 190 TYR A N 1
ATOM 1468 C CA . TYR A 1 190 ? 4.526 -3.551 16.344 1.00 76.06 190 TYR A CA 1
ATOM 1469 C C . TYR A 1 190 ? 4.214 -4.247 17.662 1.00 76.06 190 TYR A C 1
ATOM 1471 O O . TYR A 1 190 ? 3.715 -5.369 17.657 1.00 76.06 190 TYR A O 1
ATOM 1479 N N . LEU A 1 191 ? 4.490 -3.593 18.791 1.00 74.56 191 LEU A N 1
ATOM 1480 C CA . LEU A 1 191 ? 4.183 -4.148 20.104 1.00 74.56 191 LEU A CA 1
ATOM 1481 C C . LEU A 1 191 ? 2.671 -4.294 20.319 1.00 74.56 191 LEU A C 1
ATOM 1483 O O . LEU A 1 191 ? 2.258 -5.328 20.837 1.00 74.56 191 LEU A O 1
ATOM 1487 N N . SER A 1 192 ? 1.854 -3.341 19.851 1.00 70.69 192 SER A N 1
ATOM 1488 C CA . SER A 1 192 ? 0.386 -3.459 19.909 1.00 70.69 192 SER A CA 1
ATOM 1489 C C . SER A 1 192 ? -0.147 -4.651 19.102 1.00 70.69 192 SER A C 1
ATOM 1491 O O . SER A 1 192 ? -1.055 -5.352 19.539 1.00 70.69 192 SER A O 1
ATOM 1493 N N . ALA A 1 193 ? 0.465 -4.954 17.953 1.00 64.06 193 ALA A N 1
ATOM 1494 C CA . ALA A 1 193 ? 0.067 -6.095 17.131 1.00 64.06 193 ALA A CA 1
ATOM 1495 C C . ALA A 1 193 ? 0.342 -7.448 17.821 1.00 64.06 193 ALA A C 1
ATOM 1497 O O . ALA A 1 193 ? -0.426 -8.397 17.666 1.00 64.06 193 ALA A O 1
ATOM 1498 N N . ILE A 1 194 ? 1.426 -7.543 18.601 1.00 62.22 194 ILE A N 1
ATOM 1499 C CA . ILE A 1 194 ? 1.803 -8.776 19.312 1.00 62.22 194 ILE A CA 1
ATOM 1500 C C . ILE A 1 194 ? 0.864 -9.039 20.494 1.00 62.22 194 ILE A C 1
ATOM 1502 O O . ILE A 1 194 ? 0.474 -10.186 20.716 1.00 62.22 194 ILE A O 1
ATOM 1506 N N . THR A 1 195 ? 0.481 -8.001 21.245 1.00 56.91 195 THR A N 1
ATOM 1507 C CA . THR A 1 195 ? -0.416 -8.159 22.402 1.00 56.91 195 THR A CA 1
ATOM 1508 C C . THR A 1 195 ? -1.800 -8.640 21.984 1.00 56.91 195 THR A C 1
ATOM 1510 O O . THR A 1 195 ? -2.342 -9.542 22.619 1.00 56.91 195 THR A O 1
ATOM 1513 N N . ASN A 1 196 ? -2.320 -8.140 20.862 1.00 52.34 196 ASN A N 1
ATOM 1514 C CA . ASN A 1 196 ? -3.641 -8.524 20.362 1.00 52.34 196 ASN A CA 1
ATOM 1515 C C . ASN A 1 196 ? -3.677 -9.968 19.835 1.00 52.34 196 ASN A C 1
ATOM 1517 O O . ASN A 1 196 ? -4.676 -10.660 19.995 1.00 52.34 196 ASN A O 1
ATOM 1521 N N . SER A 1 197 ? -2.569 -10.473 19.277 1.00 49.06 197 SER A N 1
ATOM 1522 C CA . SER A 1 197 ? -2.482 -11.870 18.826 1.00 49.06 197 SER A CA 1
ATOM 1523 C C . SER A 1 197 ? -2.453 -12.884 19.980 1.00 49.06 197 SER A C 1
ATOM 1525 O O . SER A 1 197 ? -2.766 -14.056 19.765 1.00 49.06 197 SER A O 1
ATOM 1527 N N . SER A 1 198 ? -2.057 -12.474 21.190 1.00 46.59 198 SER A N 1
ATOM 1528 C CA . SER A 1 198 ? -1.972 -13.366 22.353 1.00 46.59 198 SER A CA 1
ATOM 1529 C C . SER A 1 198 ? -3.327 -13.626 23.019 1.00 46.59 198 SER A C 1
ATOM 1531 O O . SER A 1 198 ? -3.482 -14.664 23.665 1.00 46.59 198 SER A O 1
ATOM 1533 N N . GLU A 1 199 ? -4.298 -12.718 22.896 1.00 49.34 199 GLU A N 1
ATOM 1534 C CA . GLU A 1 199 ? -5.615 -12.895 23.525 1.00 49.34 199 GLU A CA 1
ATOM 1535 C C . GLU A 1 199 ? -6.480 -13.929 22.785 1.00 49.34 199 GLU A C 1
ATOM 1537 O O . GLU A 1 199 ? -7.206 -14.695 23.427 1.00 49.34 199 GLU A O 1
ATOM 1542 N N . ASP A 1 200 ? -6.315 -14.060 21.465 1.00 46.25 200 ASP A N 1
ATOM 1543 C CA . ASP A 1 200 ? -7.038 -15.057 20.665 1.00 46.25 200 ASP A CA 1
ATOM 1544 C C . ASP A 1 200 ? -6.643 -16.504 21.015 1.00 46.25 200 ASP A C 1
ATOM 1546 O O . ASP A 1 200 ? -7.507 -17.384 21.090 1.00 46.25 200 ASP A O 1
ATOM 1550 N N . LEU A 1 201 ? -5.367 -16.754 21.341 1.00 43.12 201 LEU A N 1
ATOM 1551 C CA . LEU A 1 201 ? -4.868 -18.088 21.714 1.00 43.12 201 LEU A CA 1
ATOM 1552 C C . LEU A 1 201 ? -5.365 -18.563 23.093 1.00 43.12 201 LEU A C 1
ATOM 1554 O O . LEU A 1 201 ? -5.490 -19.768 23.337 1.00 43.12 201 LEU A O 1
ATOM 1558 N N . CYS A 1 202 ? -5.700 -17.639 23.997 1.00 44.50 202 CYS A N 1
ATOM 1559 C CA . CYS A 1 202 ? -6.263 -17.987 25.304 1.00 44.50 202 CYS A CA 1
ATOM 1560 C C . CYS A 1 202 ? -7.742 -18.403 25.223 1.00 44.50 202 CYS A C 1
ATOM 1562 O O . CYS A 1 202 ? -8.220 -19.133 26.095 1.00 44.50 202 CYS A O 1
ATOM 1564 N N . SER A 1 203 ? -8.471 -18.006 24.174 1.00 45.56 203 SER A N 1
ATOM 1565 C CA . SER A 1 203 ? -9.901 -18.316 24.047 1.00 45.56 203 SER A CA 1
ATOM 1566 C C . SER A 1 203 ? -10.190 -19.753 23.574 1.00 45.56 203 SER A C 1
ATOM 1568 O O . SER A 1 203 ? -11.216 -20.330 23.950 1.00 45.56 203 SER A O 1
ATOM 1570 N N . GLU A 1 204 ? -9.277 -20.382 22.820 1.00 44.25 204 GLU A N 1
ATOM 1571 C CA . GLU A 1 204 ? -9.418 -21.787 22.394 1.00 44.25 204 GLU A CA 1
ATOM 1572 C C . GLU A 1 204 ? -9.084 -22.791 23.506 1.00 44.25 204 GLU A C 1
ATOM 1574 O O . GLU A 1 204 ? -9.614 -23.905 23.524 1.00 44.25 204 GLU A O 1
ATOM 1579 N N . SER A 1 205 ? -8.272 -22.390 24.485 1.00 44.72 205 SER A N 1
ATOM 1580 C CA . SER A 1 205 ? -7.825 -23.277 25.567 1.00 44.72 205 SER A CA 1
ATOM 1581 C C . SER A 1 205 ? -8.856 -23.446 26.695 1.00 44.72 205 SER A C 1
ATOM 1583 O O . SER A 1 205 ? -8.771 -24.399 27.465 1.00 44.72 205 SER A O 1
ATOM 1585 N N . CYS A 1 206 ? -9.877 -22.583 26.768 1.00 44.78 206 CYS A N 1
ATOM 1586 C CA . CYS A 1 206 ? -10.891 -22.601 27.833 1.00 44.78 206 CYS A CA 1
ATOM 1587 C C . CYS A 1 206 ? -12.202 -23.328 27.473 1.00 44.78 206 CYS A C 1
ATOM 1589 O O . CYS A 1 206 ? -13.132 -23.332 28.274 1.00 44.78 206 CYS A O 1
ATOM 1591 N N . LYS A 1 207 ? -12.305 -23.978 26.303 1.00 45.94 207 LYS A N 1
ATOM 1592 C CA . LYS A 1 207 ? -13.509 -24.741 25.891 1.00 45.94 207 LYS A CA 1
ATOM 1593 C C . LYS A 1 207 ? -13.445 -26.248 26.176 1.00 45.94 207 LYS A C 1
ATOM 1595 O O . LYS A 1 207 ? -14.230 -27.013 25.618 1.00 45.94 207 LYS A O 1
ATOM 1600 N N . LYS A 1 208 ? -12.528 -26.697 27.034 1.00 44.97 208 LYS A N 1
ATOM 1601 C CA . LYS A 1 208 ? -12.417 -28.106 27.441 1.00 44.97 208 LYS A CA 1
ATOM 1602 C C . LYS A 1 208 ? -12.421 -28.286 28.959 1.00 44.97 208 LYS A C 1
ATOM 1604 O O . LYS A 1 208 ? -11.503 -28.916 29.452 1.00 44.97 208 LYS A O 1
ATOM 1609 N N . PHE A 1 209 ? -13.424 -27.783 29.677 1.00 41.41 209 PHE A N 1
ATOM 1610 C CA . PHE A 1 209 ? -13.841 -28.332 30.979 1.00 41.41 209 PHE A CA 1
ATOM 1611 C C . PHE A 1 209 ? -15.323 -28.056 31.220 1.00 41.41 209 PHE A C 1
ATOM 1613 O O . PHE A 1 209 ? -15.761 -26.924 30.918 1.00 41.41 209 PHE A O 1
#

Nearest PDB structures (foldseek):
  2ofc-assembly1_A  TM=4.250E-01  e=7.355E+00  Agroathelia rolfsii
  4z2s-assembly2_B  TM=3.282E-01  e=7.355E+00  Agroathelia rolfsii
  3kg6-assembly6_D  TM=1.521E-01  e=8.564E-01  Lyngbya majuscula

Secondary structure (DSSP, 8-state):
--------------TT----EEEEEEEEEEE-TT---TT-TT---EEEEEEEEETTS-EEEEEEEEETTEEEEEEESS-------HHHHHHHHHTTS--------------S-S---EEEEEEEEEE-HHHHHHHHHT-TTTTSBP-SSSSSHHHHHHHHHHHH-HHHHHHHHTHHHH-PPPHHHHHHHHHHHHHHHHHHHHHHHTS--

Mean predicted aligned error: 11.82 Å

Sequence (209 aa):
MSSASSCCFPKVPIEYDGTGRNAQFYLYTKPVQNVVLGHSDNEEMHHWVLVAEFEDESVRTLEGTQSDGKLVPVFTKEKPAIVLDSKVYKHISLETSPGTQSDGQHLPAFPQNGPRMKVYKLISVEISPTELREVALSNPLNGKDYDKLSNNCQNWVKAAAKAISSDLAKAVENYKTAGELPLHEIAAMYLSAITNSSEDLCSESCKKF